Protein AF-A0A9P6FRE7-F1 (afdb_monomer)

InterPro domains:
  IPR036397 Ribonuclease H superfamily [G3DSA:3.30.420.10] (87-190)

pLDDT: mean 78.26, std 13.67, range [37.25, 93.56]

Secondary structure (DSSP, 8-state):
-HHHHHHHHHHHHHHHHHHHHHHHHHHHHHHHHHHHHHHHHHHHHHHHHHHHHHHHHHHHHHHHHHHHHHHHHHHHT------TT----HHHHHHHHHHHHHGGG-SSEEEEEEEEEE-TTSS--EEEEEEEEEETTEEEEEEEEEE-SS--HHHHHHHHHHHHHHHSPTTS-EEEE-S-HHHHHHHTT-

Organism: NCBI:txid979761

Sequence (190 aa):
MKRAQRARQEYLLRIRQRRKFRKKCARESARRQRRQLQTRQTQLNNIGDNRLNAARKEAECAIAKIATPLLVAVVEVQAQHSFEGLQLDETTIADIQQWREQLSDTDDLILFSDGSLKDMATEQIKMTFGVVVQRDYDYERVISGAVDGYASSAKAELPGLLAAILCSPRGKDVTVKLDNSGVVKGFRRL

Solvent-accessible surface area (backbone atoms only — not comparable to full-atom values): 10702 Å² total; per-residue (Å²): 114,72,66,62,55,51,54,51,50,53,52,53,49,51,52,52,49,51,52,52,49,51,52,49,53,54,52,50,53,51,50,52,52,51,51,53,52,53,54,51,51,52,53,51,48,53,52,52,52,51,51,52,51,51,52,47,54,51,50,52,51,52,48,49,67,55,46,52,58,50,50,52,57,56,59,69,60,64,58,79,80,68,58,82,94,56,97,72,54,74,66,60,53,49,51,32,52,52,42,18,59,71,47,58,82,54,82,78,42,42,34,40,32,48,32,41,74,38,56,80,93,46,99,68,35,27,20,29,25,34,25,32,35,56,54,98,94,42,78,46,79,73,49,69,54,75,47,81,63,95,63,44,60,80,58,12,35,49,62,10,50,50,50,48,59,62,28,44,41,85,99,59,73,70,46,77,47,65,87,56,66,66,58,58,56,56,60,76,73,110

Foldseek 3Di:
DVVVVVVVVVVVVVVVVVVVVVVVVVVVVVVVVVVVVVVVVVVVVVVVVVVVVVVVVVVVVVCCVVVVVVVVVVVVVVPPPDPVPDDDDPVLVVLLVVLLVVQVPPQAWEKEKAWDWPPVVDPFIKIKMWIWTDDPNDIHTSDIDIDTDDDDRLVSRVVRVVSSVSSHHPPHDHHYDYPDPVNVVVVVVD

Structure (mmCIF, N/CA/C/O backbone):
data_AF-A0A9P6FRE7-F1
#
_entry.id   AF-A0A9P6FRE7-F1
#
loop_
_atom_site.group_PDB
_atom_site.id
_atom_site.type_symbol
_atom_site.label_atom_id
_atom_site.label_alt_id
_atom_site.label_comp_id
_atom_site.label_asym_id
_atom_site.label_entity_id
_atom_site.label_seq_id
_atom_site.pdbx_PDB_ins_code
_atom_site.Cartn_x
_atom_site.Cartn_y
_atom_site.Cartn_z
_atom_site.occupancy
_atom_site.B_iso_or_equiv
_atom_site.auth_seq_id
_atom_site.auth_comp_id
_atom_site.auth_asym_id
_atom_site.auth_atom_id
_atom_site.pdbx_PDB_model_num
ATOM 1 N N . MET A 1 1 ? -66.570 0.550 91.420 1.00 62.12 1 MET A N 1
ATOM 2 C CA . MET A 1 1 ? -66.357 0.843 89.978 1.00 62.12 1 MET A CA 1
ATOM 3 C C . MET A 1 1 ? -65.001 1.473 89.617 1.00 62.12 1 MET A C 1
ATOM 5 O O . MET A 1 1 ? -64.365 0.971 88.699 1.00 62.12 1 MET A O 1
ATOM 9 N N . LYS A 1 2 ? -64.493 2.504 90.317 1.00 70.56 2 LYS A N 1
ATOM 10 C CA . LYS A 1 2 ? -63.247 3.220 89.929 1.00 70.56 2 LYS A CA 1
ATOM 11 C C . LYS A 1 2 ? -61.966 2.355 89.851 1.00 70.56 2 LYS A C 1
ATOM 13 O O . LYS A 1 2 ? -61.103 2.620 89.019 1.00 70.56 2 LYS A O 1
ATOM 18 N N . ARG A 1 3 ? -61.837 1.297 90.668 1.00 75.38 3 ARG A N 1
ATOM 19 C CA . ARG A 1 3 ? -60.664 0.388 90.653 1.00 75.38 3 ARG A CA 1
ATOM 20 C C . ARG A 1 3 ? -60.567 -0.458 89.375 1.00 75.38 3 ARG A C 1
ATOM 22 O O . ARG A 1 3 ? -59.483 -0.590 88.819 1.00 75.38 3 ARG A O 1
ATOM 29 N N . ALA A 1 4 ? -61.696 -0.956 88.867 1.00 78.62 4 ALA A N 1
ATOM 30 C CA . ALA A 1 4 ? -61.738 -1.759 87.642 1.00 78.62 4 ALA A CA 1
ATOM 31 C C . ALA A 1 4 ? -61.386 -0.931 86.391 1.00 78.62 4 ALA A C 1
ATOM 33 O O . ALA A 1 4 ? -60.679 -1.404 85.503 1.00 78.62 4 ALA A O 1
ATOM 34 N N . GLN A 1 5 ? -61.814 0.335 86.343 1.00 83.50 5 GLN A N 1
ATOM 35 C CA . GLN A 1 5 ? -61.448 1.257 85.261 1.00 83.50 5 GLN A CA 1
ATOM 36 C C . GLN A 1 5 ? -59.949 1.591 85.258 1.00 83.50 5 GLN A C 1
ATOM 38 O O . GLN A 1 5 ? -59.337 1.591 84.189 1.00 83.50 5 GLN A O 1
ATOM 43 N N . ARG A 1 6 ? -59.337 1.801 86.434 1.00 84.38 6 ARG A N 1
ATOM 44 C CA . ARG A 1 6 ? -57.882 2.013 86.552 1.00 84.38 6 ARG A CA 1
ATOM 45 C C . ARG A 1 6 ? -57.084 0.790 86.094 1.00 84.38 6 ARG A C 1
ATOM 47 O O . ARG A 1 6 ? -56.201 0.931 85.254 1.00 84.38 6 ARG A O 1
ATOM 54 N N . ALA A 1 7 ? -57.462 -0.409 86.541 1.00 85.25 7 ALA A N 1
ATOM 55 C CA . ALA A 1 7 ? -56.815 -1.653 86.113 1.00 85.25 7 ALA A CA 1
ATOM 56 C C . ALA A 1 7 ? -56.895 -1.861 84.585 1.00 85.25 7 ALA A C 1
ATOM 58 O O . ALA A 1 7 ? -55.921 -2.262 83.946 1.00 85.25 7 ALA A O 1
ATOM 59 N N . ARG A 1 8 ? -58.036 -1.520 83.966 1.00 86.94 8 ARG A N 1
ATOM 60 C CA . ARG A 1 8 ? -58.214 -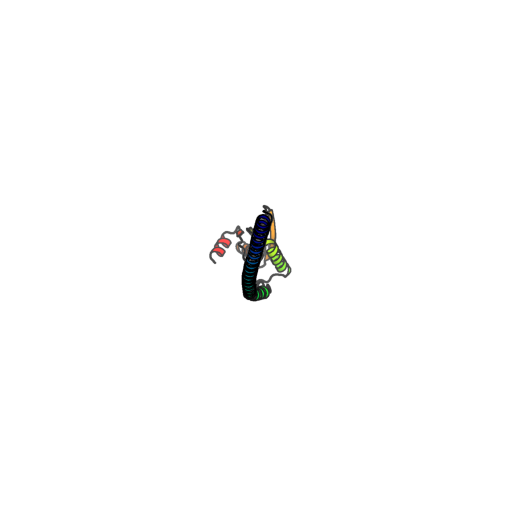1.584 82.506 1.00 86.94 8 ARG A CA 1
ATOM 61 C C . ARG A 1 8 ? -57.331 -0.573 81.764 1.00 86.94 8 ARG A C 1
ATOM 63 O O . ARG A 1 8 ? -56.762 -0.916 80.728 1.00 86.94 8 ARG A O 1
ATOM 70 N N . GLN A 1 9 ? -57.184 0.647 82.283 1.00 88.75 9 GLN A N 1
ATOM 71 C CA . GLN A 1 9 ? -56.289 1.659 81.706 1.00 88.75 9 GLN A CA 1
ATOM 72 C C . GLN A 1 9 ? -54.814 1.244 81.793 1.00 88.75 9 GLN A C 1
ATOM 74 O O . GLN A 1 9 ? -54.092 1.342 80.799 1.00 88.75 9 GLN A O 1
ATOM 79 N N . GLU A 1 10 ? -54.374 0.712 82.934 1.00 90.50 10 GLU A N 1
ATOM 80 C CA . GLU A 1 10 ? -53.007 0.206 83.110 1.00 90.50 10 GLU A CA 1
ATOM 81 C C . GLU A 1 10 ? -52.699 -0.974 82.182 1.00 90.50 10 GLU A C 1
ATOM 83 O O . GLU A 1 10 ? -51.630 -1.033 81.567 1.00 90.50 10 GLU A O 1
ATOM 88 N N . TYR A 1 11 ? -53.655 -1.891 82.012 1.00 91.94 11 TYR A N 1
ATOM 89 C CA . TYR A 1 11 ? -53.527 -3.015 81.088 1.00 91.94 11 TYR A CA 1
ATOM 90 C C . TYR A 1 11 ? -53.339 -2.549 79.635 1.00 91.94 1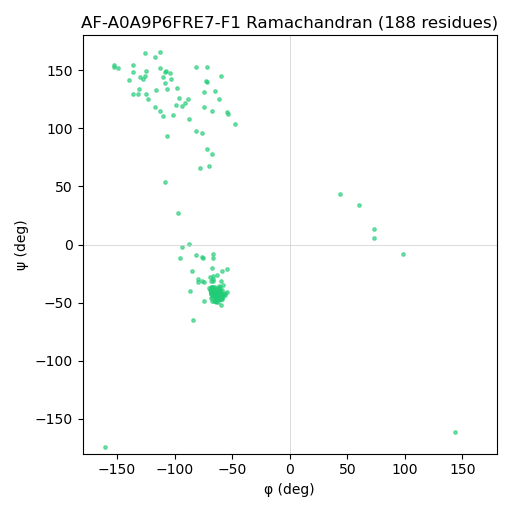1 TYR A C 1
ATOM 92 O O . TYR A 1 11 ? -52.418 -2.997 78.941 1.00 91.94 11 TYR A O 1
ATOM 100 N N . LEU A 1 12 ? -54.153 -1.590 79.181 1.00 92.31 12 LEU A N 1
ATOM 101 C CA . LEU A 1 12 ? -54.037 -1.013 77.839 1.00 92.31 12 LEU A CA 1
ATOM 102 C C . LEU A 1 12 ? -52.711 -0.262 77.643 1.00 92.31 12 LEU A C 1
ATOM 104 O O . LEU A 1 12 ? -52.088 -0.376 76.581 1.00 92.31 12 LEU A O 1
ATOM 108 N N . LEU A 1 13 ? -52.236 0.455 78.667 1.00 93.19 13 LEU A N 1
ATOM 109 C CA . LEU A 1 13 ? -50.929 1.115 78.650 1.00 93.19 13 LEU A CA 1
ATOM 110 C C . LEU A 1 13 ? -49.785 0.104 78.503 1.00 93.19 13 LEU A C 1
ATOM 112 O O . LEU A 1 13 ? -48.925 0.287 77.635 1.00 93.19 13 LEU A O 1
ATOM 116 N N . ARG A 1 14 ? -49.809 -1.003 79.257 1.00 92.44 14 ARG A N 1
ATOM 117 C CA . ARG A 1 14 ? -48.820 -2.090 79.137 1.00 92.44 14 ARG A CA 1
ATOM 118 C C . ARG A 1 14 ? -48.826 -2.725 77.746 1.00 92.44 14 ARG A C 1
ATOM 120 O O . ARG A 1 14 ? -47.758 -2.946 77.171 1.00 92.44 14 ARG A O 1
ATOM 127 N N . ILE A 1 15 ? -49.999 -2.968 77.155 1.00 91.44 15 ILE A N 1
ATOM 128 C CA . ILE A 1 15 ? -50.103 -3.463 75.770 1.00 91.44 15 ILE A CA 1
ATOM 129 C C . ILE A 1 15 ? -49.477 -2.469 74.787 1.00 91.44 15 ILE A C 1
ATOM 131 O O . ILE A 1 15 ? -48.704 -2.863 73.907 1.00 91.44 15 ILE A O 1
ATOM 135 N N . ARG A 1 16 ? -49.775 -1.173 74.934 1.00 92.56 16 ARG A N 1
ATOM 136 C CA . ARG A 1 16 ? -49.245 -0.122 74.056 1.00 92.56 16 ARG A CA 1
ATOM 137 C C . ARG A 1 16 ? -47.722 -0.029 74.154 1.00 92.56 16 ARG A C 1
ATOM 139 O O . ARG A 1 16 ? -47.056 0.066 73.122 1.00 92.56 16 ARG A O 1
ATOM 146 N N . GLN A 1 17 ? -47.168 -0.119 75.362 1.00 92.50 17 GLN A N 1
ATOM 147 C CA . GLN A 1 17 ? -45.723 -0.142 75.603 1.00 92.50 17 GLN A CA 1
ATOM 148 C C . GLN A 1 17 ? -45.059 -1.388 75.001 1.00 92.50 17 GLN A C 1
ATOM 150 O O . GLN A 1 17 ? -44.080 -1.253 74.268 1.00 92.50 17 GLN A O 1
ATOM 155 N N . ARG A 1 18 ? -45.634 -2.585 75.186 1.00 91.00 18 ARG A N 1
ATOM 156 C CA . ARG A 1 18 ? -45.127 -3.827 74.566 1.00 91.00 18 ARG A CA 1
ATOM 157 C C . ARG A 1 18 ? -45.132 -3.761 73.038 1.00 91.00 18 ARG A C 1
ATOM 159 O O . ARG A 1 18 ? -44.164 -4.178 72.405 1.00 91.00 18 ARG A O 1
ATOM 166 N N . ARG A 1 19 ? -46.180 -3.196 72.426 1.00 89.75 19 ARG A N 1
ATOM 167 C CA . ARG A 1 19 ? -46.239 -2.981 70.967 1.00 89.75 19 ARG A CA 1
ATOM 168 C C . ARG A 1 19 ? -45.166 -2.000 70.491 1.00 89.75 19 ARG A C 1
ATOM 170 O O . ARG A 1 19 ? -44.526 -2.263 69.476 1.00 89.75 19 ARG A O 1
ATOM 177 N N . LYS A 1 20 ? -44.940 -0.897 71.218 1.00 91.81 20 LYS A N 1
ATOM 178 C CA . LYS A 1 20 ? -43.854 0.053 70.917 1.00 91.81 20 LYS A CA 1
ATOM 179 C C . LYS A 1 20 ? -42.483 -0.621 71.007 1.00 91.81 20 LYS A C 1
ATOM 181 O O . LYS A 1 20 ? -41.681 -0.465 70.092 1.00 91.81 20 LYS A O 1
ATOM 186 N N . PHE A 1 21 ? -42.252 -1.413 72.053 1.00 91.69 21 PHE A N 1
ATOM 187 C CA . PHE A 1 21 ? -41.001 -2.141 72.249 1.00 91.69 21 PHE A CA 1
ATOM 188 C C . PHE A 1 21 ? -40.747 -3.159 71.130 1.00 91.69 21 PHE A C 1
ATOM 190 O O . PHE A 1 21 ? -39.706 -3.103 70.484 1.00 91.69 21 PHE A O 1
ATOM 197 N N . ARG A 1 22 ? -41.736 -4.001 70.791 1.00 90.25 22 ARG A N 1
ATOM 198 C CA . ARG A 1 22 ? -41.632 -4.953 69.668 1.00 90.25 22 ARG A CA 1
ATOM 199 C C . ARG A 1 22 ? -41.343 -4.257 68.336 1.00 90.25 22 ARG A C 1
ATOM 201 O O . ARG A 1 22 ? -40.480 -4.709 67.592 1.00 90.25 22 ARG A O 1
ATOM 208 N N . LYS A 1 23 ? -42.007 -3.127 68.054 1.00 90.50 23 LYS A N 1
ATOM 209 C CA . LYS A 1 23 ? -41.725 -2.316 66.855 1.00 90.50 23 LYS A CA 1
ATOM 210 C C . LYS A 1 23 ? -40.302 -1.752 66.858 1.00 90.50 23 LYS A C 1
ATOM 212 O O . LYS A 1 23 ? -39.682 -1.701 65.800 1.00 90.50 23 LYS A O 1
ATOM 217 N N . LYS A 1 24 ? -39.779 -1.333 68.016 1.00 92.06 24 LYS A N 1
ATOM 218 C CA . LYS A 1 24 ? -38.396 -0.852 68.147 1.00 92.06 24 LYS A CA 1
ATOM 219 C C . LYS A 1 24 ? -37.394 -1.981 67.885 1.00 92.06 24 LYS A C 1
ATOM 221 O O . LYS A 1 24 ? -36.529 -1.808 67.033 1.00 92.06 24 LYS A O 1
ATOM 226 N N . CYS A 1 25 ? -37.573 -3.145 68.513 1.00 90.62 25 CYS A N 1
ATOM 227 C CA . CYS A 1 25 ? -36.722 -4.317 68.287 1.00 90.62 25 CYS A CA 1
ATOM 228 C C . CYS A 1 25 ? -36.737 -4.774 66.821 1.00 90.62 25 CYS A C 1
ATOM 230 O O . CYS A 1 25 ? -35.676 -5.006 66.254 1.00 90.62 25 CYS A O 1
ATOM 232 N N . ALA A 1 26 ? -37.910 -4.826 66.178 1.00 88.31 26 ALA A N 1
ATOM 233 C CA . ALA A 1 26 ? -38.026 -5.197 64.764 1.00 88.31 26 ALA A CA 1
ATOM 234 C C . ALA A 1 26 ? -37.347 -4.184 63.821 1.00 88.31 26 ALA A C 1
ATOM 236 O O . ALA A 1 26 ? -36.745 -4.555 62.817 1.00 88.31 26 ALA A O 1
ATOM 237 N N . ARG A 1 27 ? -37.408 -2.885 64.144 1.00 90.88 27 ARG A N 1
ATOM 238 C CA . ARG A 1 27 ? -36.689 -1.850 63.383 1.00 90.88 27 ARG A CA 1
ATOM 239 C C . ARG A 1 27 ? -35.177 -1.969 63.550 1.00 90.88 27 ARG A C 1
ATOM 241 O O . ARG A 1 27 ? -34.449 -1.771 62.582 1.00 90.88 27 ARG A O 1
ATOM 248 N N . GLU A 1 28 ? -34.699 -2.274 64.753 1.00 90.69 28 GLU A N 1
ATOM 249 C CA . GLU A 1 28 ? -33.270 -2.476 64.998 1.00 90.69 28 GLU A CA 1
ATOM 250 C C . GLU A 1 28 ? -32.737 -3.743 64.326 1.00 90.69 28 GLU A C 1
ATOM 252 O O . GLU A 1 28 ? -31.676 -3.679 63.704 1.00 90.69 28 GLU A O 1
ATOM 257 N N . SER A 1 29 ? -33.473 -4.859 64.360 1.00 88.75 29 SER A N 1
ATOM 258 C CA . SER A 1 29 ? -33.071 -6.082 63.653 1.00 88.75 29 SER A CA 1
ATOM 259 C C . SER A 1 29 ? -33.022 -5.868 62.136 1.00 88.75 29 SER A C 1
ATOM 261 O O . SER A 1 29 ? -32.021 -6.213 61.509 1.00 88.75 29 SER A O 1
ATOM 263 N N . ALA A 1 30 ? -34.023 -5.195 61.557 1.00 86.31 30 ALA A N 1
ATOM 264 C CA . ALA A 1 30 ? -34.033 -4.846 60.137 1.00 86.31 30 ALA A CA 1
ATOM 265 C C . ALA A 1 30 ? -32.873 -3.908 59.753 1.00 86.31 30 ALA A C 1
ATOM 267 O O . ALA A 1 30 ? -32.257 -4.071 58.700 1.00 86.31 30 ALA A O 1
ATOM 268 N N . ARG A 1 31 ? -32.524 -2.939 60.615 1.00 87.44 31 ARG A N 1
ATOM 269 C CA . ARG A 1 31 ? -31.350 -2.072 60.409 1.00 87.44 31 ARG A CA 1
ATOM 270 C C . ARG A 1 31 ? -30.042 -2.862 60.443 1.00 87.44 31 ARG A C 1
ATOM 272 O O . ARG A 1 31 ? -29.174 -2.600 59.615 1.00 87.44 31 ARG A O 1
ATOM 279 N N . ARG A 1 32 ? -29.896 -3.824 61.361 1.00 87.50 32 ARG A N 1
ATOM 280 C CA . ARG A 1 32 ? -28.711 -4.699 61.430 1.00 87.50 32 ARG A CA 1
ATOM 281 C C . ARG A 1 32 ? -28.581 -5.563 60.175 1.00 87.50 32 ARG A C 1
ATOM 283 O O . ARG A 1 32 ? -27.505 -5.591 59.589 1.00 87.50 32 ARG A O 1
ATOM 290 N N . GLN A 1 33 ? -29.673 -6.176 59.717 1.00 85.69 33 GLN A N 1
ATOM 291 C CA . GLN A 1 33 ? -29.684 -6.966 58.479 1.00 85.69 33 GLN A CA 1
ATOM 292 C C . GLN A 1 33 ? -29.336 -6.118 57.249 1.00 85.69 33 GLN A C 1
ATOM 294 O O . GLN A 1 33 ? -28.495 -6.520 56.449 1.00 85.69 33 GLN A O 1
ATOM 299 N N . ARG A 1 34 ? -29.904 -4.909 57.121 1.00 86.31 34 ARG A N 1
ATOM 300 C CA . ARG A 1 34 ? -29.556 -3.992 56.020 1.00 86.31 34 ARG A CA 1
ATOM 301 C C . ARG A 1 34 ? -28.078 -3.610 56.020 1.00 86.31 34 ARG A C 1
ATOM 303 O O . ARG A 1 34 ? -27.469 -3.615 54.958 1.00 86.31 34 ARG A O 1
ATOM 310 N N . ARG A 1 35 ? -27.496 -3.326 57.191 1.00 84.69 35 ARG A N 1
ATOM 311 C CA . ARG A 1 35 ? -26.057 -3.033 57.310 1.00 84.69 35 ARG A CA 1
ATOM 312 C C . ARG A 1 35 ? -25.203 -4.221 56.869 1.00 84.69 35 ARG A C 1
ATOM 314 O O . ARG A 1 35 ? -24.273 -4.020 56.102 1.00 84.69 35 ARG A O 1
ATOM 321 N N . GLN A 1 36 ? -25.553 -5.440 57.287 1.00 85.00 36 GLN A N 1
ATOM 322 C CA . GLN A 1 36 ? -24.834 -6.657 56.888 1.00 85.00 36 GLN A CA 1
ATOM 323 C C . GLN A 1 36 ? -24.889 -6.909 55.373 1.00 85.00 36 GLN A C 1
ATOM 325 O O . GLN A 1 36 ? -23.876 -7.259 54.765 1.00 85.00 36 GLN A O 1
ATOM 330 N N . LEU A 1 37 ? -26.054 -6.707 54.753 1.00 82.50 37 LEU A N 1
ATOM 331 C CA . LEU A 1 37 ? -26.205 -6.837 53.302 1.00 82.50 37 LEU A CA 1
ATOM 332 C C . LEU A 1 37 ? -25.402 -5.766 52.556 1.00 82.50 37 LEU A C 1
ATOM 334 O O . LEU A 1 37 ? -24.676 -6.103 51.627 1.00 82.50 37 LEU A O 1
ATOM 338 N N . GLN A 1 38 ? -25.447 -4.509 53.010 1.00 81.69 38 GLN A N 1
ATOM 339 C CA . GLN A 1 38 ? -24.650 -3.428 52.422 1.00 81.69 38 GLN A CA 1
ATOM 340 C C . GLN A 1 38 ? -23.147 -3.709 52.500 1.00 81.69 38 GLN A C 1
ATOM 342 O O . GLN A 1 38 ? -22.463 -3.528 51.496 1.00 81.69 38 GLN A O 1
ATOM 347 N N . THR A 1 39 ? -22.643 -4.205 53.638 1.00 80.12 39 THR A N 1
ATOM 348 C CA . THR A 1 39 ? -21.223 -4.570 53.785 1.00 80.12 39 THR A CA 1
ATOM 349 C C . THR A 1 39 ? -20.815 -5.726 52.875 1.00 80.12 39 THR A C 1
ATOM 351 O O . THR A 1 39 ? -19.738 -5.689 52.289 1.00 80.12 39 THR A O 1
ATOM 354 N N . ARG A 1 40 ? -21.677 -6.739 52.703 1.00 78.25 40 ARG A N 1
ATOM 355 C CA . ARG A 1 40 ? -21.405 -7.844 51.770 1.00 78.25 40 ARG A CA 1
ATOM 356 C C . ARG A 1 40 ? -21.390 -7.369 50.320 1.00 78.25 40 ARG A C 1
ATOM 358 O O . ARG A 1 40 ? -20.524 -7.781 49.561 1.00 78.25 40 ARG A O 1
ATOM 365 N N . GLN A 1 41 ? -22.311 -6.481 49.952 1.00 78.19 41 GLN A N 1
ATOM 366 C CA . GLN A 1 41 ? -22.375 -5.916 48.605 1.00 78.19 41 GLN A CA 1
ATOM 367 C C . GLN A 1 41 ? -21.110 -5.109 48.277 1.00 78.19 41 GLN A C 1
ATOM 369 O O . GLN A 1 41 ? -20.532 -5.283 47.212 1.00 78.19 41 GLN A O 1
ATOM 374 N N . THR A 1 42 ? -20.638 -4.276 49.213 1.00 74.94 42 THR A N 1
ATOM 375 C CA . THR A 1 42 ? -19.392 -3.509 49.023 1.00 74.94 42 THR A CA 1
ATOM 376 C C . THR A 1 42 ? -18.174 -4.421 48.918 1.00 74.94 42 THR A C 1
ATOM 378 O O . THR A 1 42 ? -17.323 -4.192 48.068 1.00 74.94 42 THR A O 1
ATOM 381 N N . GLN A 1 43 ? -18.101 -5.487 49.721 1.00 75.94 43 GLN A N 1
ATOM 382 C CA . GLN A 1 43 ? -17.024 -6.477 49.605 1.00 75.94 43 GLN A CA 1
ATOM 383 C C . GLN A 1 43 ? -17.020 -7.175 48.239 1.00 75.94 43 GLN A C 1
ATOM 385 O O . GLN A 1 43 ? -15.956 -7.329 47.646 1.00 75.94 43 GLN A O 1
ATOM 390 N N . LEU A 1 44 ? -18.189 -7.564 47.722 1.00 71.94 44 LEU A N 1
ATOM 391 C CA . LEU A 1 44 ? -18.301 -8.198 46.406 1.00 71.94 44 LEU A CA 1
ATOM 392 C C . LEU A 1 44 ? -17.884 -7.255 45.272 1.00 71.94 44 LEU A C 1
ATOM 394 O O . LEU A 1 44 ? -17.135 -7.674 44.393 1.00 71.94 44 LEU A O 1
ATOM 398 N N . ASN A 1 45 ? -18.304 -5.988 45.327 1.00 75.06 45 ASN A N 1
ATOM 399 C CA . ASN A 1 45 ? -17.910 -4.986 44.336 1.00 75.06 45 ASN A CA 1
ATOM 400 C C . ASN A 1 45 ? -16.389 -4.770 44.343 1.00 75.06 45 ASN A C 1
ATOM 402 O O . ASN A 1 45 ? -15.757 -4.872 43.299 1.00 75.06 45 ASN A O 1
ATOM 406 N N . ASN A 1 46 ? -15.783 -4.621 45.527 1.00 76.25 46 ASN A N 1
ATOM 407 C CA . ASN A 1 46 ? -14.332 -4.453 45.654 1.00 76.25 46 ASN A CA 1
ATOM 408 C C . ASN A 1 46 ? -13.546 -5.663 45.111 1.00 76.25 46 ASN A C 1
ATOM 410 O O . ASN A 1 46 ? -12.466 -5.498 44.549 1.00 76.25 46 ASN A O 1
ATOM 414 N N . ILE A 1 47 ? -14.062 -6.889 45.267 1.00 75.06 47 ILE A N 1
ATOM 415 C CA . ILE A 1 47 ? -13.435 -8.096 44.700 1.00 75.06 47 ILE A CA 1
ATOM 416 C C . ILE A 1 47 ? -13.526 -8.089 43.168 1.00 75.06 47 ILE A C 1
ATOM 418 O O . ILE A 1 47 ? -12.551 -8.448 42.505 1.00 75.06 47 ILE A O 1
ATOM 422 N N . GLY A 1 48 ? -14.674 -7.685 42.615 1.00 72.31 48 GLY A N 1
ATOM 423 C CA . GLY A 1 48 ? -14.868 -7.531 41.174 1.00 72.31 48 GLY A CA 1
ATOM 424 C C . GLY A 1 48 ? -13.898 -6.512 40.582 1.00 72.31 48 GLY A C 1
ATOM 425 O O . GLY A 1 48 ? -13.140 -6.855 39.676 1.00 72.31 48 GLY A O 1
ATOM 426 N N . ASP A 1 49 ? -13.846 -5.315 41.165 1.00 74.19 49 ASP A N 1
ATOM 427 C CA . ASP A 1 49 ? -12.990 -4.218 40.706 1.00 74.19 49 ASP A CA 1
ATOM 428 C C . ASP A 1 49 ? -11.501 -4.584 40.786 1.00 74.19 49 ASP A C 1
ATOM 430 O O . ASP A 1 49 ? -10.742 -4.339 39.849 1.00 74.19 49 ASP A O 1
ATOM 434 N N . ASN A 1 50 ? -11.074 -5.260 41.858 1.00 75.75 50 ASN A N 1
ATOM 435 C CA . ASN A 1 50 ? -9.686 -5.706 42.002 1.00 75.75 50 ASN A CA 1
ATOM 436 C C . ASN A 1 50 ? -9.292 -6.763 40.962 1.00 75.75 50 ASN A C 1
ATOM 438 O O . ASN A 1 50 ? -8.185 -6.709 40.427 1.00 75.75 50 ASN A O 1
ATOM 442 N N . ARG A 1 51 ? -10.185 -7.712 40.646 1.00 74.25 51 ARG A N 1
ATOM 443 C CA . ARG A 1 51 ? -9.933 -8.719 39.600 1.00 74.25 51 ARG A CA 1
ATOM 444 C C . ARG A 1 51 ? -9.888 -8.094 38.211 1.00 74.25 51 ARG A C 1
ATOM 446 O O . ARG A 1 51 ? -9.046 -8.475 37.405 1.00 74.25 51 ARG A O 1
ATOM 453 N N . LEU A 1 52 ? -10.757 -7.123 37.951 1.00 70.25 52 LEU A N 1
ATOM 454 C CA . LEU A 1 52 ? -10.832 -6.430 36.667 1.00 70.25 52 LEU A CA 1
ATOM 455 C C . LEU A 1 52 ? -9.600 -5.540 36.443 1.00 70.25 52 LEU A C 1
ATOM 457 O O . LEU A 1 52 ? -9.033 -5.530 35.352 1.00 70.25 52 LEU A O 1
ATOM 461 N N . ASN A 1 53 ? -9.120 -4.879 37.500 1.00 76.06 53 ASN A N 1
ATOM 462 C CA . ASN A 1 53 ? -7.877 -4.107 37.476 1.00 76.06 53 ASN A CA 1
ATOM 463 C C . ASN A 1 53 ? -6.633 -4.998 37.332 1.00 76.06 53 ASN A C 1
ATOM 465 O O . ASN A 1 53 ? -5.717 -4.642 36.593 1.00 76.06 53 ASN A O 1
ATOM 469 N N . ALA A 1 54 ? -6.599 -6.166 37.984 1.00 76.62 54 ALA A N 1
ATOM 470 C CA . ALA A 1 54 ? -5.516 -7.135 37.807 1.00 76.62 54 ALA A CA 1
ATOM 471 C C . ALA A 1 54 ? -5.467 -7.674 36.367 1.00 76.62 54 ALA A C 1
ATOM 473 O O . ALA A 1 54 ? -4.408 -7.642 35.746 1.00 76.62 54 ALA A O 1
ATOM 474 N N . ALA A 1 55 ? -6.618 -8.059 35.804 1.00 71.88 55 ALA A N 1
ATOM 475 C CA . ALA A 1 55 ? -6.719 -8.528 34.422 1.00 71.88 55 ALA A CA 1
ATOM 476 C C . ALA A 1 55 ? -6.340 -7.439 33.402 1.00 71.88 55 ALA A C 1
ATOM 478 O O . ALA A 1 55 ? -5.648 -7.725 32.429 1.00 71.88 55 ALA A O 1
ATOM 479 N N . ARG A 1 56 ? -6.730 -6.174 33.638 1.00 75.31 56 ARG A N 1
ATOM 480 C CA . ARG A 1 56 ? -6.275 -5.036 32.818 1.00 75.31 56 ARG A CA 1
ATOM 481 C C . ARG A 1 56 ? -4.761 -4.887 32.846 1.00 75.31 56 ARG A C 1
ATOM 483 O O . ARG A 1 56 ? -4.153 -4.758 31.792 1.00 75.31 56 ARG A O 1
ATOM 490 N N . LYS A 1 57 ? -4.152 -4.954 34.029 1.00 77.44 57 LYS A N 1
ATOM 491 C CA . LYS A 1 57 ? -2.701 -4.811 34.186 1.00 77.44 57 LYS A CA 1
ATOM 492 C C . LYS A 1 57 ? -1.930 -5.968 33.538 1.00 77.44 57 LYS A C 1
ATOM 494 O O . LYS A 1 57 ? -0.870 -5.752 32.955 1.00 77.44 57 LYS A O 1
ATOM 499 N N . GLU A 1 58 ? -2.465 -7.187 33.603 1.00 76.75 58 GLU A N 1
ATOM 500 C CA . GLU A 1 58 ? -1.921 -8.346 32.886 1.00 76.75 58 GLU A CA 1
ATOM 501 C C . GLU A 1 58 ? -2.039 -8.183 31.365 1.00 76.75 58 GLU A C 1
ATOM 503 O O . GLU A 1 58 ? -1.064 -8.426 30.654 1.00 76.75 58 GLU A O 1
ATOM 508 N N . ALA A 1 59 ? -3.184 -7.705 30.867 1.00 70.44 59 ALA A N 1
ATOM 509 C CA . ALA A 1 59 ? -3.385 -7.423 29.448 1.00 70.44 59 ALA A CA 1
ATOM 510 C C . ALA A 1 59 ? -2.461 -6.302 28.944 1.00 70.44 59 ALA A C 1
ATOM 512 O O . ALA A 1 59 ? -1.825 -6.463 27.907 1.00 70.44 59 ALA A O 1
ATOM 513 N N . GLU A 1 60 ? -2.312 -5.206 29.690 1.00 75.56 60 GLU A N 1
ATOM 514 C CA . GLU A 1 60 ? -1.372 -4.122 29.372 1.00 75.56 60 GLU A CA 1
ATOM 515 C C . GLU A 1 60 ? 0.079 -4.623 29.334 1.00 75.56 60 GLU A C 1
ATOM 517 O O . GLU A 1 60 ? 0.829 -4.278 28.424 1.00 75.56 60 GLU A O 1
ATOM 522 N N . CYS A 1 61 ? 0.476 -5.493 30.270 1.00 73.50 61 CYS A N 1
ATOM 523 C CA . CYS A 1 61 ? 1.807 -6.101 30.271 1.00 73.50 61 CYS A CA 1
ATOM 524 C C . CYS A 1 61 ? 2.016 -7.052 29.078 1.00 73.50 61 CYS A C 1
ATOM 526 O O . CYS A 1 61 ? 3.097 -7.068 28.486 1.00 73.50 61 CYS A O 1
ATOM 528 N N . ALA A 1 62 ? 0.994 -7.822 28.693 1.00 69.19 62 ALA A N 1
ATOM 529 C CA . ALA A 1 62 ? 1.039 -8.690 27.518 1.00 69.19 62 ALA A CA 1
ATOM 530 C C . ALA A 1 62 ? 1.121 -7.883 26.212 1.00 69.19 62 ALA A C 1
ATOM 532 O O . ALA A 1 62 ? 1.951 -8.190 25.358 1.00 69.19 62 ALA A O 1
ATOM 533 N N . ILE A 1 63 ? 0.335 -6.808 26.092 1.00 66.81 63 ILE A N 1
ATOM 534 C CA . ILE A 1 63 ? 0.398 -5.875 24.961 1.00 66.81 63 ILE A CA 1
ATOM 535 C C . ILE A 1 63 ? 1.781 -5.228 24.900 1.00 66.81 63 ILE A C 1
ATOM 537 O O . ILE A 1 63 ? 2.383 -5.218 23.835 1.00 66.81 63 ILE A O 1
ATOM 541 N N . ALA A 1 64 ? 2.337 -4.765 26.022 1.00 64.56 64 ALA A N 1
ATOM 542 C CA . ALA A 1 64 ? 3.672 -4.170 26.051 1.00 64.56 64 ALA A CA 1
ATOM 543 C C . ALA A 1 64 ? 4.768 -5.150 25.595 1.00 64.56 64 ALA A C 1
ATOM 545 O O . ALA A 1 64 ? 5.660 -4.744 24.852 1.00 64.56 64 ALA A O 1
ATOM 546 N N . LYS A 1 65 ? 4.685 -6.435 25.976 1.00 67.25 65 LYS A N 1
ATOM 547 C CA . LYS A 1 65 ? 5.617 -7.495 25.539 1.00 67.25 65 LYS A CA 1
ATOM 548 C C . LYS A 1 65 ? 5.527 -7.816 24.046 1.00 67.25 65 LYS A C 1
ATOM 550 O O . LYS A 1 65 ? 6.511 -8.272 23.479 1.00 67.25 65 LYS A O 1
ATOM 555 N N . ILE A 1 66 ? 4.368 -7.600 23.428 1.00 60.25 66 ILE A N 1
ATOM 556 C CA . ILE A 1 66 ? 4.162 -7.789 21.985 1.00 60.25 66 ILE A CA 1
ATOM 557 C C . ILE A 1 66 ? 4.550 -6.512 21.219 1.00 60.25 66 ILE A C 1
ATOM 559 O O . ILE A 1 66 ? 5.200 -6.581 20.181 1.00 60.25 66 ILE A O 1
ATOM 563 N N . ALA A 1 67 ? 4.213 -5.338 21.753 1.00 53.69 67 ALA A N 1
ATOM 564 C CA . ALA A 1 67 ? 4.426 -4.049 21.105 1.00 53.69 67 ALA A CA 1
ATOM 565 C C . ALA A 1 67 ? 5.893 -3.595 21.110 1.00 53.69 67 ALA A C 1
ATOM 567 O O . ALA A 1 67 ? 6.320 -2.954 20.158 1.00 53.69 67 ALA A O 1
ATOM 568 N N . THR A 1 68 ? 6.685 -3.931 22.137 1.00 55.84 68 THR A N 1
ATOM 569 C CA . THR A 1 68 ? 8.120 -3.573 22.172 1.00 55.84 68 THR A CA 1
ATOM 570 C C . THR A 1 68 ? 8.947 -4.228 21.059 1.00 55.84 68 THR A C 1
ATOM 572 O O . THR A 1 68 ? 9.655 -3.492 20.374 1.00 55.84 68 THR A O 1
ATOM 575 N N . PRO A 1 69 ? 8.860 -5.545 20.789 1.00 52.31 69 PRO A N 1
ATOM 576 C CA . PRO A 1 69 ? 9.565 -6.137 19.653 1.00 52.31 69 PRO A CA 1
ATOM 577 C C . PRO A 1 69 ? 8.976 -5.705 18.303 1.00 52.31 69 PRO A C 1
ATOM 579 O O . PRO A 1 69 ? 9.728 -5.605 17.342 1.00 52.31 69 PRO A O 1
ATOM 582 N N . LEU A 1 70 ? 7.678 -5.379 18.220 1.00 46.00 70 LEU A N 1
ATOM 583 C CA . LEU A 1 70 ? 7.079 -4.803 17.007 1.00 46.00 70 LEU A CA 1
ATOM 584 C C . LEU A 1 70 ? 7.587 -3.384 16.721 1.00 46.00 70 LEU A C 1
ATOM 586 O O . LEU A 1 70 ? 7.859 -3.075 15.572 1.00 46.00 70 LEU A O 1
ATOM 590 N N . LEU A 1 71 ? 7.781 -2.534 17.732 1.00 44.88 71 LEU A N 1
ATOM 591 C CA . LEU A 1 71 ? 8.381 -1.206 17.555 1.00 44.88 71 LEU A CA 1
ATOM 592 C C . LEU A 1 71 ? 9.865 -1.286 17.184 1.00 44.88 71 LEU A C 1
ATOM 594 O O . LEU A 1 71 ? 10.303 -0.519 16.338 1.00 44.88 71 LEU A O 1
ATOM 598 N N . VAL A 1 72 ? 10.627 -2.231 17.744 1.00 46.97 72 VAL A N 1
ATOM 599 C CA . VAL A 1 72 ? 12.030 -2.446 17.342 1.00 46.97 72 VAL A CA 1
ATOM 600 C C . VAL A 1 72 ? 12.114 -3.013 15.920 1.00 46.97 72 VAL A C 1
ATOM 602 O O . VAL A 1 72 ? 12.908 -2.522 15.126 1.00 46.97 72 VAL A O 1
ATOM 605 N N . ALA A 1 73 ? 11.232 -3.946 15.544 1.00 43.56 73 ALA A N 1
ATOM 606 C CA . ALA A 1 73 ? 11.152 -4.457 14.175 1.00 43.56 73 ALA A CA 1
ATOM 607 C C . ALA A 1 73 ? 10.646 -3.407 13.165 1.00 43.56 73 ALA A C 1
ATOM 609 O O . ALA A 1 73 ? 11.066 -3.417 12.015 1.00 43.56 73 ALA A O 1
ATOM 610 N N . VAL A 1 74 ? 9.773 -2.478 13.570 1.00 42.91 74 VAL A N 1
ATOM 611 C CA . VAL A 1 74 ? 9.311 -1.373 12.708 1.00 42.91 74 VAL A CA 1
ATOM 612 C C . VAL A 1 74 ? 10.378 -0.277 12.582 1.00 42.91 74 VAL A C 1
ATOM 614 O O . VAL A 1 74 ? 10.491 0.329 11.520 1.00 42.91 74 VAL A O 1
ATOM 617 N N . VAL A 1 75 ? 11.202 -0.050 13.611 1.00 39.25 75 VAL A N 1
ATOM 618 C CA . VAL A 1 75 ? 12.295 0.939 13.568 1.00 39.25 75 VAL A CA 1
ATOM 619 C C . VAL A 1 75 ? 13.533 0.404 12.830 1.00 39.25 75 VAL A C 1
ATOM 621 O O . VAL A 1 75 ? 14.171 1.171 12.116 1.00 39.25 75 VAL A O 1
ATOM 624 N N . GLU A 1 76 ? 13.838 -0.899 12.880 1.00 37.25 76 GLU A N 1
ATOM 625 C CA . GLU A 1 76 ? 14.914 -1.496 12.059 1.00 37.25 76 GLU A CA 1
ATOM 626 C C . GLU A 1 76 ? 14.532 -1.696 10.580 1.00 37.25 76 GLU A C 1
ATOM 628 O O . GLU A 1 76 ? 15.406 -1.911 9.742 1.00 37.25 76 GLU A O 1
ATOM 633 N N . VAL A 1 77 ? 13.253 -1.535 10.216 1.00 41.06 77 VAL A N 1
ATOM 634 C CA . VAL A 1 77 ? 12.811 -1.420 8.812 1.00 41.06 77 VAL A CA 1
ATOM 635 C C . VAL A 1 77 ? 12.636 0.051 8.406 1.00 41.06 77 VAL A C 1
ATOM 637 O O . VAL A 1 77 ? 11.960 0.365 7.429 1.00 41.06 77 VAL A O 1
ATOM 640 N N . GLN A 1 78 ? 13.370 0.976 9.035 1.00 38.31 78 GLN A N 1
ATOM 641 C CA . GLN A 1 78 ? 13.949 2.079 8.260 1.00 38.31 78 GLN A CA 1
ATOM 642 C C . GLN A 1 78 ? 15.056 1.501 7.377 1.00 38.31 78 GLN A C 1
ATOM 644 O O . GLN A 1 78 ? 16.246 1.735 7.575 1.00 38.31 78 GLN A O 1
ATOM 649 N N . ALA A 1 79 ? 14.637 0.683 6.410 1.00 42.78 79 ALA A N 1
ATOM 650 C CA . ALA A 1 79 ? 15.487 0.256 5.328 1.00 42.78 79 ALA A CA 1
ATOM 651 C C . ALA A 1 79 ? 16.039 1.534 4.704 1.00 42.78 79 ALA A C 1
ATOM 653 O O . ALA A 1 79 ? 15.299 2.315 4.108 1.00 42.78 79 ALA A O 1
ATOM 654 N N . GLN A 1 80 ? 17.342 1.745 4.861 1.00 42.41 80 GLN A N 1
ATOM 655 C CA . GLN A 1 80 ? 18.110 2.508 3.897 1.00 42.41 80 GLN A CA 1
ATOM 656 C C . GLN A 1 80 ? 17.710 1.938 2.537 1.00 42.41 80 GLN A C 1
ATOM 658 O O . GLN A 1 80 ? 18.014 0.791 2.220 1.00 42.41 80 GLN A O 1
ATOM 663 N N . HIS A 1 81 ? 16.875 2.672 1.805 1.00 48.25 81 HIS A N 1
ATOM 664 C CA . HIS A 1 81 ? 16.315 2.221 0.541 1.00 48.25 81 HIS A CA 1
ATOM 665 C C . HIS A 1 81 ? 17.380 2.367 -0.543 1.00 48.25 81 HIS A C 1
ATOM 667 O O . HIS A 1 81 ? 17.240 3.160 -1.469 1.00 48.25 81 HIS A O 1
ATOM 673 N N . SER A 1 82 ? 18.458 1.594 -0.436 1.00 46.88 82 SER A N 1
ATOM 674 C CA . SER A 1 82 ? 19.207 1.195 -1.611 1.00 46.88 82 SER A CA 1
ATOM 675 C C . SER A 1 82 ? 18.285 0.267 -2.400 1.00 46.88 82 SER A C 1
ATOM 677 O O . SER A 1 82 ? 17.899 -0.808 -1.941 1.00 46.88 82 SER A O 1
ATOM 679 N N . PHE A 1 83 ? 17.885 0.683 -3.599 1.00 53.03 83 PHE A N 1
ATOM 680 C CA . PHE A 1 83 ? 17.434 -0.266 -4.611 1.00 53.03 83 PHE A CA 1
ATOM 681 C C . PHE A 1 83 ? 18.679 -1.077 -5.000 1.00 53.03 83 PHE A C 1
ATOM 683 O O . PHE A 1 83 ? 19.360 -0.746 -5.965 1.00 53.03 83 PHE A O 1
ATOM 690 N N . GLU A 1 84 ? 19.077 -2.040 -4.159 1.00 43.97 84 GLU A N 1
ATOM 691 C CA . GLU A 1 84 ? 20.327 -2.787 -4.317 1.00 43.97 84 GLU A CA 1
ATOM 692 C C . GLU A 1 84 ? 20.381 -3.401 -5.722 1.00 43.97 84 GLU A C 1
ATOM 694 O O . GLU A 1 84 ? 19.558 -4.238 -6.088 1.00 43.97 84 GLU A O 1
ATOM 699 N N . GLY A 1 85 ? 21.327 -2.925 -6.537 1.00 48.44 85 GLY A N 1
ATOM 700 C CA . GLY A 1 85 ? 21.522 -3.363 -7.922 1.00 48.44 85 GLY A CA 1
ATOM 701 C C . GLY A 1 85 ? 20.914 -2.471 -9.013 1.00 48.44 85 GLY A C 1
ATOM 702 O O . GLY A 1 85 ? 21.236 -2.681 -10.181 1.00 48.44 85 GLY A O 1
ATOM 703 N N . LEU A 1 86 ? 20.106 -1.457 -8.679 1.00 56.47 86 LEU A N 1
ATOM 704 C CA . LEU A 1 86 ? 19.578 -0.473 -9.635 1.00 56.47 86 LEU A CA 1
ATOM 705 C C . LEU A 1 86 ? 20.177 0.911 -9.349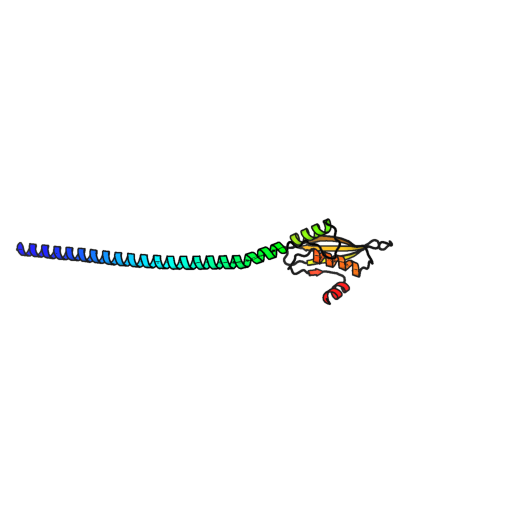 1.00 56.47 86 LEU A C 1
ATOM 707 O O . LEU A 1 86 ? 19.929 1.505 -8.303 1.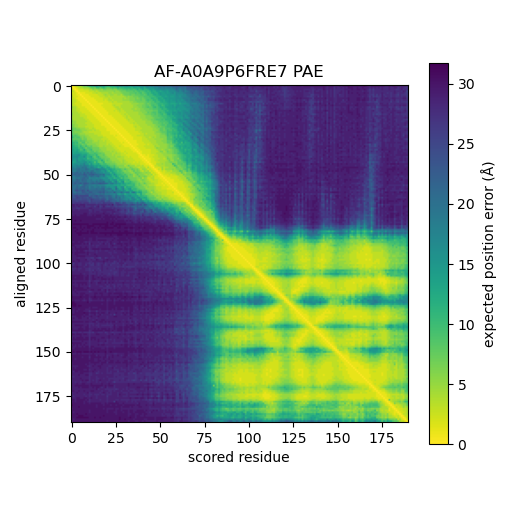00 56.47 86 LEU A O 1
ATOM 711 N N . GLN A 1 87 ? 20.969 1.434 -10.287 1.00 61.22 87 GLN A N 1
ATOM 712 C CA . GLN A 1 87 ? 21.464 2.812 -10.228 1.00 61.22 87 GLN A CA 1
ATOM 713 C C . GLN A 1 87 ? 20.329 3.763 -10.630 1.00 61.22 87 GLN A C 1
ATOM 715 O O . GLN A 1 87 ? 20.078 3.956 -11.818 1.00 61.22 87 GLN A O 1
ATOM 720 N N . LEU A 1 88 ? 19.623 4.311 -9.639 1.00 69.94 88 LEU A N 1
ATOM 721 C CA . LEU A 1 88 ? 18.588 5.333 -9.813 1.00 69.94 88 LEU A CA 1
ATOM 722 C C . LEU A 1 88 ? 19.086 6.668 -9.246 1.00 69.94 88 LEU A C 1
ATOM 724 O O . LEU A 1 88 ? 19.794 6.695 -8.240 1.00 69.94 88 LEU A O 1
ATOM 728 N N . ASP A 1 89 ? 18.721 7.766 -9.895 1.00 77.88 89 ASP A N 1
ATOM 729 C CA . ASP A 1 89 ? 18.953 9.131 -9.428 1.00 77.88 89 ASP A CA 1
ATOM 730 C C . ASP A 1 89 ? 18.042 9.487 -8.239 1.00 77.88 89 ASP A C 1
ATOM 732 O O . ASP A 1 89 ? 16.941 8.953 -8.091 1.00 77.88 89 ASP A O 1
ATOM 736 N N . GLU A 1 90 ? 18.496 10.409 -7.383 1.00 77.56 90 GLU A N 1
ATOM 737 C CA . GLU A 1 90 ? 17.784 10.799 -6.153 1.00 77.56 90 GLU A CA 1
ATOM 738 C C . GLU A 1 90 ? 16.365 11.318 -6.426 1.00 77.56 90 GLU A C 1
ATOM 740 O O . GLU A 1 90 ? 15.448 11.043 -5.655 1.00 77.56 90 GLU A O 1
ATOM 745 N N . THR A 1 91 ? 16.168 12.012 -7.550 1.00 82.56 91 THR A N 1
ATOM 746 C CA . THR A 1 91 ? 14.861 12.498 -8.006 1.00 82.56 91 THR A CA 1
ATOM 747 C C . THR A 1 91 ? 13.901 11.359 -8.323 1.00 82.56 91 THR A C 1
ATOM 749 O O . THR A 1 91 ? 12.807 11.317 -7.769 1.00 82.56 91 THR A O 1
ATOM 752 N N . THR A 1 92 ? 14.330 10.373 -9.112 1.00 78.81 92 THR A N 1
ATOM 753 C CA . THR A 1 92 ? 13.516 9.183 -9.400 1.00 78.81 92 THR A CA 1
ATOM 754 C C . THR A 1 92 ? 13.195 8.390 -8.133 1.00 78.81 92 THR A C 1
ATOM 756 O O . THR A 1 92 ? 12.088 7.875 -7.985 1.00 78.81 92 THR A O 1
ATOM 759 N N . ILE A 1 93 ? 14.137 8.293 -7.190 1.00 82.31 93 ILE A N 1
ATOM 760 C CA . ILE A 1 93 ? 13.895 7.632 -5.901 1.00 82.31 93 ILE A CA 1
ATOM 761 C C . ILE A 1 93 ? 12.802 8.362 -5.110 1.00 82.31 93 ILE A C 1
ATOM 763 O O . ILE A 1 93 ? 11.904 7.704 -4.578 1.00 82.31 93 ILE A O 1
ATOM 767 N N . ALA A 1 94 ? 12.864 9.693 -5.046 1.00 84.88 94 ALA A N 1
ATOM 768 C CA . ALA A 1 94 ? 11.866 10.508 -4.363 1.00 84.88 94 ALA A CA 1
ATOM 769 C C . ALA A 1 94 ? 10.483 10.367 -5.017 1.00 84.88 94 ALA A C 1
ATOM 771 O O . ALA A 1 94 ? 9.502 10.132 -4.312 1.00 84.88 94 ALA A O 1
ATOM 772 N N . ASP A 1 95 ? 10.417 10.394 -6.350 1.00 86.06 95 ASP A N 1
ATOM 773 C CA . ASP A 1 95 ? 9.176 10.195 -7.106 1.00 86.06 95 ASP A CA 1
ATOM 774 C C . ASP A 1 95 ? 8.561 8.818 -6.815 1.00 86.06 95 ASP A C 1
ATOM 776 O O . ASP A 1 95 ? 7.367 8.708 -6.535 1.00 86.06 95 ASP A O 1
ATOM 780 N N . ILE A 1 96 ? 9.372 7.752 -6.809 1.00 87.38 96 ILE A N 1
ATOM 781 C CA . ILE A 1 96 ? 8.910 6.398 -6.468 1.00 87.38 96 ILE A CA 1
ATOM 782 C C . ILE A 1 96 ? 8.328 6.359 -5.049 1.00 87.38 96 ILE A C 1
ATOM 784 O O . ILE A 1 96 ? 7.287 5.738 -4.828 1.00 87.38 96 ILE A O 1
ATOM 788 N N . GLN A 1 97 ? 8.995 6.987 -4.078 1.00 87.56 97 GLN A N 1
ATOM 789 C CA . GLN A 1 97 ? 8.522 7.028 -2.691 1.00 87.56 97 GLN A CA 1
ATOM 790 C C . GLN A 1 97 ? 7.209 7.805 -2.569 1.00 87.56 97 GLN A C 1
ATOM 792 O O . GLN A 1 97 ? 6.265 7.305 -1.959 1.00 87.56 97 GLN A O 1
ATOM 797 N N . GLN A 1 98 ? 7.115 8.966 -3.216 1.00 89.81 98 GLN A N 1
ATOM 798 C CA . GLN A 1 98 ? 5.904 9.777 -3.233 1.00 89.81 98 GLN A CA 1
ATOM 799 C C . GLN A 1 98 ? 4.720 9.000 -3.821 1.00 89.81 98 GLN A C 1
ATOM 801 O O . GLN A 1 98 ? 3.643 8.964 -3.225 1.00 89.81 98 GLN A O 1
ATOM 806 N N . TRP A 1 99 ? 4.912 8.331 -4.960 1.00 90.56 99 TRP A N 1
ATOM 807 C CA . TRP A 1 99 ? 3.851 7.533 -5.570 1.00 90.56 99 TRP A CA 1
ATOM 808 C C . TRP A 1 99 ? 3.452 6.335 -4.717 1.00 90.56 99 TRP A C 1
ATOM 810 O O . TRP A 1 99 ? 2.262 6.057 -4.593 1.00 90.56 99 TRP A O 1
ATOM 820 N N . ARG A 1 100 ? 4.399 5.662 -4.057 1.00 89.88 100 ARG A N 1
ATOM 821 C CA . ARG A 1 100 ? 4.069 4.587 -3.107 1.00 89.88 100 ARG A CA 1
ATOM 822 C C . ARG A 1 100 ? 3.133 5.057 -2.001 1.00 89.88 100 ARG A C 1
ATOM 824 O O . ARG A 1 100 ? 2.199 4.335 -1.658 1.00 89.88 100 ARG A O 1
ATOM 831 N N . GLU 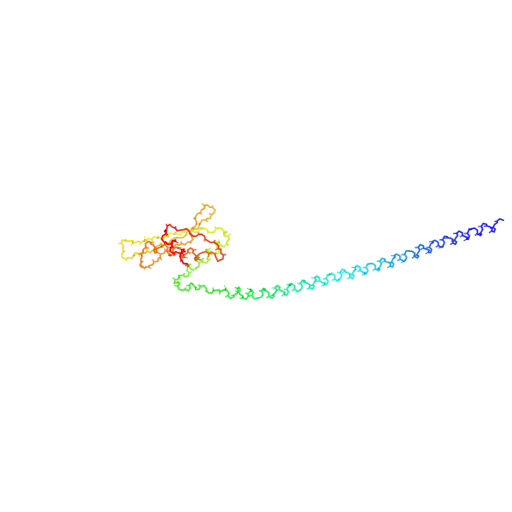A 1 101 ? 3.390 6.235 -1.442 1.00 88.94 101 GLU A N 1
ATOM 832 C CA . GLU A 1 101 ? 2.548 6.823 -0.399 1.00 88.94 101 GLU A CA 1
ATOM 833 C C . GLU A 1 101 ? 1.179 7.212 -0.954 1.00 88.94 101 GLU A C 1
ATOM 835 O O . GLU A 1 101 ? 0.157 6.805 -0.405 1.00 88.94 101 GLU A O 1
ATOM 840 N N . GLN A 1 102 ? 1.137 7.910 -2.090 1.00 88.81 102 GLN A N 1
ATOM 841 C CA . GLN A 1 102 ? -0.119 8.320 -2.719 1.00 88.81 102 GLN A CA 1
ATOM 842 C C . GLN A 1 102 ? -1.003 7.131 -3.101 1.00 88.81 102 GLN A C 1
ATOM 844 O O . GLN A 1 102 ? -2.225 7.221 -2.996 1.00 88.81 102 GLN A O 1
ATOM 849 N N . LEU A 1 103 ? -0.409 6.019 -3.541 1.00 87.19 103 LEU A N 1
ATOM 850 C CA . LEU A 1 103 ? -1.112 4.797 -3.935 1.00 87.19 103 LEU A CA 1
ATOM 851 C C . LEU A 1 103 ? -1.505 3.910 -2.740 1.00 87.19 103 LEU A C 1
ATOM 853 O O . LEU A 1 103 ? -2.266 2.958 -2.917 1.00 87.19 103 LEU A O 1
ATOM 857 N N . SER A 1 104 ? -1.032 4.211 -1.525 1.00 86.12 104 SER A N 1
ATOM 858 C CA . SER A 1 104 ? -1.229 3.358 -0.345 1.00 86.12 104 SER A CA 1
ATOM 859 C C . SER A 1 104 ? -2.677 3.271 0.145 1.00 86.12 104 SER A C 1
ATOM 861 O O . SER A 1 104 ? -3.031 2.274 0.768 1.00 86.12 104 SER A O 1
ATOM 863 N N . ASP A 1 105 ? -3.537 4.226 -0.208 1.00 82.75 105 ASP A N 1
ATOM 864 C CA . ASP A 1 105 ? -4.956 4.236 0.179 1.00 82.75 105 ASP A CA 1
ATOM 865 C C . ASP A 1 105 ? -5.880 3.597 -0.871 1.00 82.75 105 ASP A C 1
ATOM 867 O O . ASP A 1 105 ? -7.083 3.482 -0.661 1.00 82.75 105 ASP A O 1
ATOM 871 N N . THR A 1 106 ? -5.345 3.150 -2.013 1.00 79.44 106 THR A N 1
ATOM 872 C CA . THR A 1 106 ? -6.150 2.532 -3.080 1.00 79.44 106 THR A CA 1
ATOM 873 C C . THR A 1 106 ? -6.291 1.026 -2.857 1.00 79.44 106 THR A C 1
ATOM 875 O O . THR A 1 106 ? -5.276 0.342 -2.716 1.00 79.44 106 THR A O 1
ATOM 878 N N . ASP A 1 107 ? -7.524 0.513 -2.815 1.00 75.50 107 ASP A N 1
ATOM 879 C CA . ASP A 1 107 ? -7.805 -0.917 -2.602 1.00 75.50 107 ASP A CA 1
ATOM 880 C C . ASP A 1 107 ? -7.500 -1.769 -3.844 1.00 75.50 107 ASP A C 1
ATOM 882 O O . ASP A 1 107 ? -6.765 -2.748 -3.742 1.00 75.50 107 ASP A O 1
ATOM 886 N N . ASP A 1 108 ? -7.975 -1.351 -5.022 1.00 81.38 108 ASP A N 1
ATOM 887 C CA . ASP A 1 108 ? -7.728 -2.032 -6.299 1.00 81.38 108 ASP A CA 1
ATOM 888 C C . ASP A 1 108 ? -6.735 -1.232 -7.152 1.00 81.38 108 ASP A C 1
ATOM 890 O O . ASP A 1 108 ? -7.110 -0.321 -7.896 1.00 81.38 108 ASP A O 1
ATOM 894 N N . LEU A 1 109 ? -5.442 -1.559 -7.053 1.00 88.88 109 LEU A N 1
ATOM 895 C CA . LEU A 1 109 ? -4.412 -0.858 -7.817 1.00 88.88 109 LEU A CA 1
ATOM 896 C C . LEU A 1 109 ? -4.222 -1.484 -9.205 1.00 88.88 109 LEU A C 1
ATOM 898 O O . LEU A 1 109 ? -3.642 -2.564 -9.350 1.00 88.88 109 LEU A O 1
ATOM 902 N N . ILE A 1 110 ? -4.678 -0.770 -10.237 1.00 91.19 110 ILE A N 1
ATOM 903 C CA . ILE A 1 110 ? -4.484 -1.143 -11.641 1.00 91.19 110 ILE A CA 1
ATOM 904 C C . ILE A 1 110 ? -3.502 -0.168 -12.290 1.00 91.19 110 ILE A C 1
ATOM 906 O O . ILE A 1 110 ? -3.817 1.000 -12.524 1.00 91.19 110 ILE A O 1
ATOM 910 N N . LEU A 1 111 ? -2.317 -0.677 -12.608 1.00 92.75 111 LEU A N 1
ATOM 911 C CA . LEU A 1 111 ? -1.275 0.044 -13.327 1.00 92.75 111 LEU A CA 1
ATOM 912 C C . LEU A 1 111 ? -1.235 -0.423 -14.776 1.00 92.75 111 LEU A C 1
ATOM 914 O O . LEU A 1 111 ? -1.388 -1.607 -15.067 1.00 92.75 111 LEU A O 1
ATOM 918 N N . PHE A 1 112 ? -0.984 0.504 -15.684 1.00 92.56 112 PHE A N 1
ATOM 919 C CA . PHE A 1 112 ? -0.711 0.217 -17.082 1.00 92.56 112 PHE A CA 1
ATOM 920 C C . PHE A 1 112 ? 0.707 0.661 -17.364 1.00 92.56 112 PHE A C 1
ATOM 922 O O . PHE A 1 112 ? 1.098 1.765 -16.980 1.00 92.56 112 PHE A O 1
ATOM 929 N N . SER A 1 113 ? 1.471 -0.199 -18.020 1.00 92.31 113 SER A N 1
ATOM 930 C CA . SER A 1 113 ? 2.812 0.145 -18.448 1.00 92.31 113 SER A CA 1
ATOM 931 C C . SER A 1 113 ? 3.007 -0.192 -19.913 1.00 92.31 113 SER A C 1
ATOM 933 O O . SER A 1 113 ? 2.446 -1.169 -20.406 1.00 92.31 113 SER A O 1
ATOM 935 N N . ASP A 1 114 ? 3.769 0.668 -20.576 1.00 89.56 114 ASP A N 1
ATOM 936 C CA . ASP A 1 114 ? 4.115 0.557 -21.984 1.00 89.56 114 ASP A CA 1
ATOM 937 C C . ASP A 1 114 ? 5.585 0.951 -22.174 1.00 89.56 114 ASP A C 1
ATOM 939 O O . ASP A 1 114 ? 6.098 1.873 -21.517 1.00 89.56 114 ASP A O 1
ATOM 943 N N . GLY A 1 115 ? 6.255 0.222 -23.060 1.00 87.69 115 GLY A N 1
ATOM 944 C CA . GLY A 1 115 ? 7.651 0.377 -23.418 1.00 87.69 115 GLY A CA 1
ATOM 945 C C . GLY A 1 115 ? 7.826 0.605 -24.915 1.00 87.69 115 GLY A C 1
ATOM 946 O O . GLY A 1 115 ? 7.463 -0.220 -25.745 1.00 87.69 115 GLY A O 1
ATOM 947 N N . SER A 1 116 ? 8.494 1.691 -25.287 1.00 87.56 116 SER A N 1
ATOM 948 C CA . SER A 1 116 ? 8.748 2.044 -26.685 1.00 87.56 116 SER A CA 1
ATOM 949 C C . SER A 1 116 ? 10.228 2.267 -26.970 1.00 87.56 116 SER A C 1
ATOM 951 O O . SER A 1 116 ? 11.060 2.411 -26.074 1.00 87.56 116 SER A O 1
ATOM 953 N N . LEU A 1 117 ? 10.574 2.270 -28.255 1.00 87.56 117 LEU A N 1
ATOM 954 C CA . LEU A 1 117 ? 11.898 2.664 -28.715 1.00 87.56 117 LEU A CA 1
ATOM 955 C C . LEU A 1 117 ? 11.864 4.118 -29.170 1.00 87.56 117 LEU A C 1
ATOM 957 O O . LEU A 1 117 ? 10.978 4.522 -29.923 1.00 87.56 117 LEU A O 1
ATOM 961 N N . LYS A 1 118 ? 12.871 4.880 -28.757 1.00 82.69 118 LYS A N 1
ATOM 962 C CA . LYS A 1 118 ? 13.097 6.254 -29.193 1.00 82.69 118 LYS A CA 1
ATOM 963 C C . LYS A 1 118 ? 14.369 6.326 -30.034 1.00 82.69 118 LYS A C 1
ATOM 965 O O . LYS A 1 118 ? 15.282 5.520 -29.864 1.00 82.69 118 LYS A O 1
ATOM 970 N N . ASP A 1 119 ? 14.407 7.288 -30.951 1.00 81.62 119 ASP A N 1
ATOM 971 C CA . ASP A 1 119 ? 15.582 7.611 -31.766 1.00 81.62 119 ASP A CA 1
ATOM 972 C C . ASP A 1 119 ? 16.071 6.437 -32.641 1.00 81.62 119 ASP A C 1
ATOM 974 O O . ASP A 1 119 ? 17.259 6.308 -32.929 1.00 81.62 119 ASP A O 1
ATOM 978 N N . MET A 1 120 ? 15.129 5.610 -33.129 1.00 72.12 120 MET A N 1
ATOM 979 C CA . MET A 1 120 ? 15.375 4.415 -33.961 1.00 72.12 120 MET A CA 1
ATOM 980 C C . MET A 1 120 ? 16.209 4.663 -35.231 1.00 72.12 120 MET A C 1
ATOM 982 O O . MET A 1 120 ? 16.763 3.722 -35.789 1.00 72.12 120 MET A O 1
ATOM 986 N N . ALA A 1 121 ? 16.270 5.909 -35.708 1.00 70.81 121 ALA A N 1
ATOM 987 C CA . ALA A 1 121 ? 17.037 6.306 -36.888 1.00 70.81 121 ALA A CA 1
ATOM 988 C C . ALA A 1 121 ? 18.499 6.679 -36.572 1.00 70.81 121 ALA A C 1
ATOM 990 O O . ALA A 1 121 ? 19.241 7.064 -37.473 1.00 70.81 121 ALA A O 1
ATOM 991 N N . THR A 1 122 ? 18.907 6.603 -35.305 1.00 72.44 122 THR A N 1
ATOM 992 C CA . THR A 1 122 ? 20.253 6.952 -34.843 1.00 72.44 122 THR A CA 1
ATOM 993 C C . THR A 1 122 ? 20.956 5.729 -34.262 1.00 72.44 122 THR A C 1
ATOM 995 O O . THR A 1 122 ? 20.316 4.759 -33.862 1.00 72.44 122 THR A O 1
ATOM 998 N N . GLU A 1 123 ? 22.282 5.787 -34.155 1.00 66.81 123 GLU A N 1
ATOM 999 C CA . GLU A 1 123 ? 23.068 4.753 -33.464 1.00 66.81 123 GLU A CA 1
ATOM 1000 C C . GLU A 1 123 ? 22.795 4.710 -31.945 1.00 66.81 123 GLU A C 1
ATOM 1002 O O . GLU A 1 123 ? 23.233 3.789 -31.260 1.00 66.81 123 GLU A O 1
ATOM 1007 N N . GLN A 1 124 ? 22.047 5.683 -31.411 1.00 71.44 124 GLN A N 1
ATOM 1008 C CA . GLN A 1 124 ? 21.727 5.834 -29.993 1.00 71.44 124 GLN A CA 1
ATOM 1009 C C . GLN A 1 124 ? 20.255 5.509 -29.712 1.00 71.44 124 GLN A C 1
ATOM 1011 O O . GLN A 1 124 ? 19.529 6.316 -29.134 1.00 71.44 124 GLN A O 1
ATOM 1016 N N . ILE A 1 125 ? 19.800 4.324 -30.126 1.00 77.94 125 ILE A N 1
ATOM 1017 C CA . ILE A 1 125 ? 18.436 3.866 -29.828 1.00 77.94 125 ILE A CA 1
ATOM 1018 C C . ILE A 1 125 ? 18.263 3.755 -28.310 1.00 77.94 125 ILE A C 1
ATOM 1020 O O . ILE A 1 125 ? 19.008 3.032 -27.644 1.00 77.94 125 ILE A O 1
ATOM 1024 N N . LYS A 1 126 ? 17.245 4.430 -27.772 1.00 81.75 126 LYS A N 1
ATOM 1025 C CA . LYS A 1 126 ? 16.899 4.386 -26.345 1.00 81.75 126 LYS A CA 1
ATOM 1026 C C . LYS A 1 126 ? 15.614 3.609 -26.126 1.00 81.75 126 LYS A C 1
ATOM 1028 O O . LYS A 1 126 ? 14.712 3.640 -26.962 1.00 81.75 126 LYS A O 1
ATOM 1033 N N . MET A 1 127 ? 15.510 2.938 -24.985 1.00 86.19 127 MET A N 1
ATOM 1034 C CA . MET A 1 127 ? 14.255 2.340 -24.537 1.00 86.19 127 MET A CA 1
ATOM 1035 C C . MET A 1 127 ? 13.549 3.330 -23.625 1.00 86.19 127 MET A C 1
ATOM 1037 O O . MET A 1 127 ? 14.095 3.708 -22.594 1.00 86.19 127 MET A O 1
ATOM 1041 N N . THR A 1 128 ? 12.354 3.760 -23.991 1.00 87.69 128 THR A N 1
ATOM 1042 C CA . THR A 1 128 ? 11.510 4.621 -23.164 1.00 87.69 128 THR A CA 1
ATOM 1043 C C . THR A 1 128 ? 10.387 3.819 -22.544 1.00 87.69 128 THR A C 1
ATOM 1045 O O . THR A 1 128 ? 9.891 2.878 -23.153 1.00 87.69 128 THR A O 1
ATOM 1048 N N . PHE A 1 129 ? 9.968 4.201 -21.345 1.00 88.88 129 PHE A N 1
ATOM 1049 C CA . PHE A 1 129 ? 8.853 3.560 -20.661 1.00 88.88 129 PHE A CA 1
ATOM 1050 C C . PHE A 1 129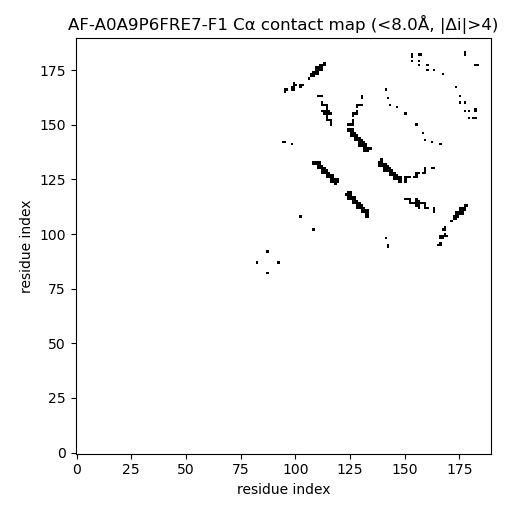 ? 7.925 4.594 -20.039 1.00 88.88 129 PHE A C 1
ATOM 1052 O O . PHE A 1 129 ? 8.352 5.697 -19.684 1.00 88.88 129 PHE A O 1
ATOM 1059 N N . GLY A 1 130 ? 6.666 4.210 -19.870 1.00 89.75 130 GLY A N 1
ATOM 1060 C CA . GLY A 1 130 ? 5.664 4.958 -19.127 1.00 89.75 130 GLY A CA 1
ATOM 1061 C C . GLY A 1 130 ? 4.848 4.038 -18.231 1.00 89.75 130 GLY A C 1
ATOM 1062 O O . GLY A 1 130 ? 4.626 2.868 -18.548 1.00 89.75 130 GLY A O 1
ATOM 1063 N N . VAL A 1 131 ? 4.411 4.583 -17.100 1.00 92.31 131 VAL A N 1
ATOM 1064 C CA . VAL A 1 131 ? 3.484 3.941 -16.173 1.00 92.31 131 VAL A CA 1
ATOM 1065 C C . VAL A 1 131 ? 2.381 4.929 -15.831 1.00 92.31 131 VAL A C 1
ATOM 1067 O O . VAL A 1 131 ? 2.651 6.068 -15.433 1.00 92.31 131 VAL A O 1
ATOM 1070 N N . VAL A 1 132 ? 1.139 4.479 -15.962 1.00 93.56 132 VAL A N 1
ATOM 1071 C CA . VAL A 1 132 ? -0.050 5.222 -15.544 1.00 93.56 132 VAL A CA 1
ATOM 1072 C C . VAL A 1 132 ? -0.877 4.381 -14.581 1.00 93.56 132 VAL A C 1
ATOM 1074 O O . VAL A 1 132 ? -0.893 3.151 -14.668 1.00 93.56 132 VAL A O 1
ATOM 1077 N N . VAL A 1 133 ? -1.571 5.043 -13.666 1.00 93.00 133 VAL A N 1
ATOM 1078 C CA . VAL A 1 133 ? -2.527 4.419 -12.751 1.00 93.00 133 VAL A CA 1
ATOM 1079 C C . VAL A 1 133 ? -3.939 4.805 -13.160 1.00 93.00 133 VAL A C 1
ATOM 1081 O O . VAL A 1 133 ? -4.186 5.952 -13.526 1.00 93.00 133 VAL A O 1
ATOM 1084 N N . GLN A 1 134 ? -4.866 3.853 -13.102 1.00 89.44 134 GLN A N 1
ATOM 1085 C CA . GLN A 1 134 ? -6.286 4.142 -13.273 1.00 89.44 134 GLN A CA 1
ATOM 1086 C C . GLN A 1 134 ? -6.922 4.437 -11.909 1.00 89.44 134 GLN A C 1
ATOM 1088 O O . GLN A 1 134 ? -6.886 3.587 -11.019 1.00 89.44 134 GLN A O 1
ATOM 1093 N N . ARG A 1 135 ? -7.524 5.620 -11.755 1.00 82.56 135 ARG A N 1
ATOM 1094 C CA . ARG A 1 135 ? -8.237 6.062 -10.543 1.00 82.56 135 ARG A CA 1
ATOM 1095 C C . ARG A 1 135 ? -9.540 6.739 -10.918 1.00 82.56 135 ARG A C 1
ATOM 1097 O O . ARG A 1 135 ? -9.524 7.618 -11.764 1.00 82.56 135 ARG A O 1
ATOM 1104 N N . ASP A 1 136 ? -10.650 6.335 -10.302 1.00 76.94 136 ASP A N 1
ATOM 1105 C CA . ASP A 1 136 ? -11.960 6.990 -10.446 1.00 76.94 136 ASP A CA 1
ATOM 1106 C C . ASP A 1 136 ? -12.324 7.372 -11.896 1.00 76.94 136 ASP A C 1
ATOM 1108 O O . ASP A 1 136 ? -12.853 8.448 -12.162 1.00 76.94 136 ASP A O 1
ATOM 1112 N N . TYR A 1 137 ? -12.059 6.452 -12.834 1.00 77.19 137 TYR A N 1
ATOM 1113 C CA . TYR A 1 137 ? -12.283 6.589 -14.284 1.00 77.19 137 TYR A CA 1
ATOM 1114 C C . TYR A 1 137 ? -11.319 7.507 -15.057 1.00 77.19 137 TYR A C 1
ATOM 1116 O O . TYR A 1 137 ? -11.501 7.664 -16.264 1.00 77.19 137 TYR A O 1
ATOM 1124 N N . ASP A 1 138 ? -10.274 8.028 -14.418 1.00 84.94 138 ASP A N 1
ATOM 1125 C CA . ASP A 1 138 ? -9.196 8.796 -15.046 1.00 84.94 138 ASP A CA 1
ATOM 1126 C C . ASP A 1 138 ? -7.850 8.044 -15.008 1.00 84.94 138 ASP A C 1
ATOM 1128 O O . ASP A 1 138 ? -7.688 7.043 -14.297 1.00 84.94 138 ASP A O 1
ATOM 1132 N N . TYR A 1 139 ? -6.892 8.516 -15.806 1.00 88.38 139 TYR A N 1
ATOM 1133 C CA . TYR A 1 139 ? -5.535 7.982 -15.883 1.00 88.38 139 TYR A CA 1
ATOM 1134 C C . TYR A 1 139 ? -4.526 9.033 -15.446 1.00 88.38 139 TYR A C 1
ATOM 1136 O O . TYR A 1 139 ? -4.353 10.065 -16.093 1.00 88.38 139 TYR A O 1
ATOM 1144 N N . GLU A 1 140 ? -3.792 8.729 -14.383 1.00 90.75 140 GLU A N 1
ATOM 1145 C CA . GLU A 1 140 ? -2.758 9.610 -13.862 1.00 90.75 140 GLU A CA 1
ATOM 1146 C C . GLU A 1 140 ? -1.372 9.056 -14.195 1.00 90.75 140 GLU A C 1
ATOM 1148 O O . GLU A 1 140 ? -1.101 7.859 -14.047 1.00 90.75 140 GLU A O 1
ATOM 1153 N N . ARG A 1 141 ? -0.477 9.921 -14.682 1.00 89.56 14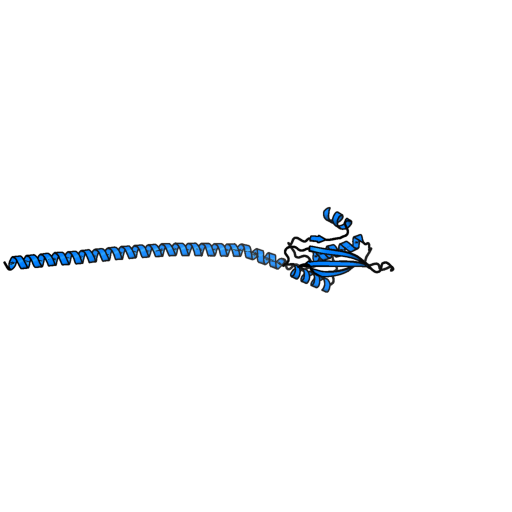1 ARG A N 1
ATOM 1154 C CA . ARG A 1 141 ? 0.904 9.533 -14.982 1.00 89.56 141 ARG A CA 1
ATOM 1155 C C . ARG A 1 141 ? 1.679 9.376 -13.685 1.00 89.56 141 ARG A C 1
ATOM 1157 O O . ARG A 1 141 ? 1.893 10.358 -12.989 1.00 89.56 141 ARG A O 1
ATOM 1164 N N . VAL A 1 142 ? 2.170 8.164 -13.449 1.00 88.88 142 VAL A N 1
ATOM 1165 C CA . VAL A 1 142 ? 2.996 7.828 -12.288 1.00 88.88 142 VAL A CA 1
ATOM 1166 C C . VAL A 1 142 ? 4.446 8.194 -12.584 1.00 88.88 142 VAL A C 1
ATOM 1168 O O . VAL A 1 142 ? 5.025 9.095 -11.992 1.00 88.88 142 VAL A O 1
ATOM 1171 N N . ILE A 1 143 ? 5.046 7.520 -13.560 1.00 89.50 143 ILE A N 1
ATOM 1172 C CA . ILE A 1 143 ? 6.461 7.690 -13.875 1.00 89.50 143 ILE A CA 1
ATOM 1173 C C . ILE A 1 143 ? 6.717 7.370 -15.341 1.00 89.50 143 ILE A C 1
ATOM 1175 O O . ILE A 1 143 ? 5.984 6.619 -15.981 1.00 89.50 143 ILE A O 1
ATOM 1179 N N . SER A 1 144 ? 7.769 7.953 -15.892 1.00 89.00 144 SER A N 1
ATOM 1180 C CA . SER A 1 144 ? 8.279 7.596 -17.211 1.00 89.00 144 SER A CA 1
ATOM 1181 C C . SER A 1 144 ? 9.761 7.901 -17.274 1.00 89.00 144 SER A C 1
ATOM 1183 O O . SER A 1 144 ? 10.201 8.875 -16.662 1.00 89.00 144 SER A O 1
ATOM 1185 N N . GLY A 1 145 ? 10.494 7.191 -18.112 1.00 84.44 145 GLY A N 1
ATOM 1186 C CA . GLY A 1 145 ? 11.910 7.462 -18.286 1.00 84.44 145 GLY A CA 1
ATOM 1187 C C . GLY A 1 145 ? 12.463 6.889 -19.573 1.00 84.44 145 GLY A C 1
ATOM 1188 O O . GLY A 1 145 ? 11.732 6.368 -20.418 1.00 84.44 145 GLY A O 1
ATOM 1189 N N . ALA A 1 146 ? 13.779 7.006 -19.704 1.00 83.50 146 ALA A N 1
ATOM 1190 C CA . ALA A 1 146 ? 14.555 6.396 -20.767 1.00 83.50 146 ALA A CA 1
ATOM 1191 C C . ALA A 1 146 ? 15.710 5.602 -20.155 1.00 83.50 146 ALA A C 1
ATOM 1193 O O . ALA A 1 146 ? 16.317 6.037 -19.180 1.00 83.50 146 ALA A O 1
ATOM 1194 N N . VAL A 1 147 ? 16.014 4.454 -20.747 1.00 79.38 147 VAL A N 1
ATOM 1195 C CA . VAL A 1 147 ? 17.124 3.584 -20.374 1.00 79.38 147 VAL A CA 1
ATOM 1196 C C . VAL A 1 147 ? 17.979 3.347 -21.615 1.00 79.38 147 VAL A C 1
ATOM 1198 O O . VAL A 1 147 ? 17.468 2.987 -22.682 1.00 79.38 147 VAL A O 1
ATOM 1201 N N . ASP A 1 148 ? 19.283 3.558 -21.469 1.00 77.56 148 ASP A N 1
ATOM 1202 C CA . ASP A 1 148 ? 20.271 3.269 -22.507 1.00 77.56 148 ASP A CA 1
ATOM 1203 C C . ASP A 1 148 ? 20.636 1.769 -22.505 1.00 77.56 148 ASP A C 1
ATOM 1205 O O . ASP A 1 148 ? 20.547 1.089 -21.481 1.00 77.56 148 ASP A O 1
ATOM 1209 N N . GLY A 1 149 ? 21.059 1.222 -23.650 1.00 71.81 149 GLY A N 1
ATOM 1210 C CA . GLY A 1 149 ? 21.548 -0.160 -23.748 1.00 71.81 149 GLY A CA 1
ATOM 1211 C C . GLY A 1 149 ? 21.170 -0.866 -25.051 1.00 71.81 149 GLY A C 1
ATOM 1212 O O . GLY A 1 149 ? 20.809 -0.234 -26.038 1.00 71.81 149 GLY A O 1
ATOM 1213 N N . TYR A 1 150 ? 21.241 -2.205 -25.057 1.00 72.00 150 TYR A N 1
ATOM 1214 C CA . TYR A 1 150 ? 20.835 -3.033 -26.203 1.00 72.00 150 TYR A CA 1
ATOM 1215 C C . TYR A 1 150 ? 19.313 -3.041 -26.368 1.00 72.00 150 TYR A C 1
ATOM 1217 O O . TYR A 1 150 ? 18.636 -3.973 -25.912 1.00 72.00 150 TYR A O 1
ATOM 1225 N N . ALA A 1 151 ? 18.811 -1.992 -27.010 1.00 75.12 151 ALA A N 1
ATOM 1226 C CA . ALA A 1 151 ? 17.402 -1.700 -27.160 1.00 75.12 151 ALA A CA 1
ATOM 1227 C C . ALA A 1 151 ? 16.664 -2.752 -28.002 1.00 75.12 151 ALA A C 1
ATOM 1229 O O . ALA A 1 151 ? 17.095 -3.139 -29.087 1.00 75.12 151 ALA A O 1
ATOM 1230 N N . SER A 1 152 ? 15.522 -3.212 -27.500 1.00 78.25 152 SER A N 1
ATOM 1231 C CA . SER A 1 152 ? 14.535 -3.957 -28.282 1.00 78.25 152 SER A CA 1
ATOM 1232 C C . SER A 1 152 ? 13.145 -3.672 -27.730 1.00 78.25 152 SER A C 1
ATOM 1234 O O . SER A 1 152 ? 13.009 -3.407 -26.537 1.00 78.25 152 SER A O 1
ATOM 1236 N N . SER A 1 153 ? 12.108 -3.754 -28.564 1.00 74.00 153 SER A N 1
ATOM 1237 C CA . SER A 1 153 ? 10.734 -3.472 -28.125 1.00 74.00 153 SER A CA 1
ATOM 1238 C C . SER A 1 153 ? 10.321 -4.351 -26.941 1.00 74.00 153 SER A C 1
ATOM 1240 O O . SER A 1 153 ? 9.804 -3.851 -25.959 1.00 74.00 153 SER A O 1
ATOM 1242 N N . ALA A 1 154 ? 10.664 -5.645 -26.956 1.00 75.62 154 ALA A N 1
ATOM 1243 C CA . ALA A 1 154 ? 10.369 -6.540 -25.833 1.00 75.62 154 ALA A CA 1
ATOM 1244 C C . ALA A 1 154 ? 11.139 -6.194 -24.545 1.00 75.62 154 ALA A C 1
ATOM 1246 O O . ALA A 1 154 ? 10.654 -6.473 -23.452 1.00 75.62 154 ALA A O 1
ATOM 1247 N N . LYS A 1 155 ? 12.343 -5.616 -24.654 1.00 79.56 155 LYS A N 1
ATOM 1248 C CA . LYS A 1 155 ? 13.109 -5.160 -23.488 1.00 79.56 155 LYS A CA 1
ATOM 1249 C C . LYS A 1 155 ? 12.617 -3.817 -22.967 1.00 79.56 155 LYS A C 1
ATOM 1251 O O . LYS A 1 155 ? 12.740 -3.602 -21.771 1.00 79.56 155 LYS A O 1
ATOM 1256 N N . ALA A 1 156 ? 12.066 -2.950 -23.817 1.00 81.81 156 ALA A N 1
ATOM 1257 C CA . ALA A 1 156 ? 11.553 -1.640 -23.417 1.00 81.81 156 ALA A CA 1
ATOM 1258 C C . ALA A 1 156 ? 10.369 -1.739 -22.439 1.00 81.81 156 ALA A C 1
ATOM 1260 O O . ALA A 1 156 ? 10.192 -0.863 -21.597 1.00 81.81 156 ALA A O 1
ATOM 1261 N N . GLU A 1 157 ? 9.628 -2.845 -22.485 1.00 83.69 157 GLU A N 1
ATOM 1262 C CA . GLU A 1 157 ? 8.558 -3.176 -21.534 1.00 83.69 157 GLU A CA 1
ATOM 1263 C C . GLU A 1 157 ? 9.062 -3.447 -20.110 1.00 83.69 157 GLU A C 1
ATOM 1265 O O . GLU A 1 157 ? 8.360 -3.210 -19.128 1.00 83.69 157 GLU A O 1
ATOM 1270 N N . LEU A 1 158 ? 10.279 -3.988 -19.972 1.00 85.25 158 LEU A N 1
ATOM 1271 C CA . LEU A 1 158 ? 10.800 -4.438 -18.679 1.00 85.25 158 LEU A CA 1
ATOM 1272 C C . LEU A 1 158 ? 11.065 -3.270 -17.715 1.00 85.25 158 LEU A C 1
ATOM 1274 O O . LEU A 1 158 ? 10.642 -3.377 -16.565 1.00 85.25 158 LEU A O 1
ATOM 1278 N N . PRO A 1 159 ? 11.706 -2.157 -18.132 1.00 84.88 159 PRO A N 1
ATOM 12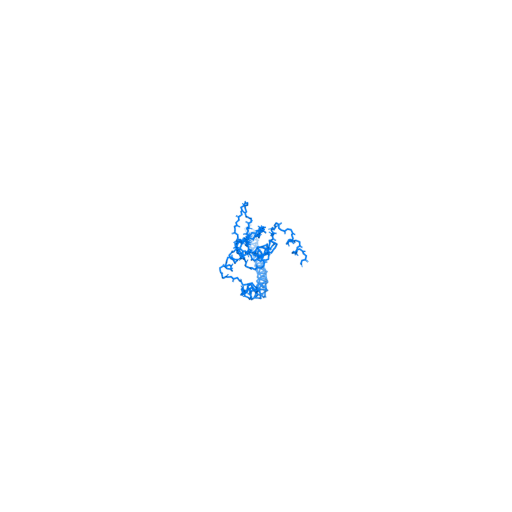79 C CA . PRO A 1 159 ? 11.803 -0.953 -17.315 1.00 84.88 159 PRO A CA 1
ATOM 1280 C C . PRO A 1 159 ? 10.446 -0.439 -16.842 1.00 84.88 159 PRO A C 1
ATOM 1282 O O . PRO A 1 159 ? 10.318 -0.069 -15.680 1.00 84.88 159 PRO A O 1
ATOM 1285 N N . GLY A 1 160 ? 9.432 -0.462 -17.710 1.00 86.88 160 GLY A N 1
ATOM 1286 C CA . GLY A 1 160 ? 8.079 -0.038 -17.367 1.00 86.88 160 GLY A CA 1
ATOM 1287 C C . GLY A 1 160 ? 7.427 -0.929 -16.308 1.00 86.88 160 GLY A C 1
ATOM 1288 O O . GLY A 1 160 ? 6.958 -0.436 -15.282 1.00 86.88 160 GLY A O 1
ATOM 1289 N N . LEU A 1 161 ? 7.486 -2.251 -16.497 1.00 88.62 161 LEU A N 1
ATOM 1290 C CA . LEU A 1 161 ? 7.013 -3.225 -15.511 1.00 88.62 161 LEU A CA 1
ATOM 1291 C C . LEU A 1 161 ? 7.740 -3.075 -14.166 1.00 88.62 161 LEU A C 1
ATOM 1293 O O . LEU A 1 161 ? 7.099 -3.067 -13.115 1.00 88.62 161 LEU A O 1
ATOM 1297 N N . LEU A 1 162 ? 9.069 -2.940 -14.187 1.00 88.19 162 LEU A N 1
ATOM 1298 C CA . LEU A 1 162 ? 9.861 -2.728 -12.977 1.00 88.19 162 LEU A CA 1
ATOM 1299 C C . LEU A 1 162 ? 9.461 -1.427 -12.285 1.00 88.19 162 LEU A C 1
ATOM 1301 O O . LEU A 1 162 ? 9.205 -1.445 -11.087 1.00 88.19 162 LEU A O 1
ATOM 1305 N N . ALA A 1 163 ? 9.340 -0.325 -13.022 1.00 88.12 163 ALA A N 1
ATOM 1306 C CA . ALA A 1 163 ? 8.908 0.954 -12.474 1.00 88.12 163 ALA A CA 1
ATOM 1307 C C . ALA A 1 163 ? 7.506 0.863 -11.848 1.00 88.12 163 ALA A C 1
ATOM 1309 O O . ALA A 1 163 ? 7.304 1.360 -10.744 1.00 88.12 163 ALA A O 1
ATOM 1310 N N . ALA A 1 164 ? 6.565 0.157 -12.483 1.00 90.44 164 ALA A N 1
ATOM 1311 C CA . ALA A 1 164 ? 5.230 -0.074 -11.932 1.00 90.44 164 ALA A CA 1
ATOM 1312 C C . ALA A 1 164 ? 5.279 -0.835 -10.594 1.00 90.44 164 ALA A C 1
ATOM 1314 O O . ALA A 1 164 ? 4.635 -0.433 -9.624 1.00 90.44 164 ALA A O 1
ATOM 1315 N N . ILE A 1 165 ? 6.093 -1.893 -10.506 1.00 89.31 165 ILE A N 1
ATOM 1316 C CA . ILE A 1 165 ? 6.302 -2.649 -9.260 1.00 89.31 165 ILE A CA 1
ATOM 1317 C C . ILE A 1 165 ? 6.986 -1.776 -8.205 1.00 89.31 165 ILE A C 1
ATOM 1319 O O . ILE A 1 165 ? 6.606 -1.797 -7.035 1.00 89.31 165 ILE A O 1
ATOM 1323 N N . LEU A 1 166 ? 7.988 -0.987 -8.594 1.00 89.31 166 LEU A N 1
ATOM 1324 C CA . LEU A 1 166 ? 8.697 -0.124 -7.661 1.00 89.31 166 LEU A CA 1
ATOM 1325 C C . LEU A 1 166 ? 7.790 0.981 -7.123 1.00 89.31 166 LEU A C 1
ATOM 1327 O O . LEU A 1 166 ? 7.856 1.223 -5.927 1.00 89.31 166 LEU A O 1
ATOM 1331 N N . CYS A 1 167 ? 6.913 1.589 -7.917 1.00 89.38 167 CYS A N 1
ATOM 1332 C CA . CYS A 1 167 ? 5.960 2.598 -7.437 1.00 89.38 167 CYS A CA 1
ATOM 1333 C C . CYS A 1 167 ? 4.782 2.009 -6.644 1.00 89.38 167 CYS A C 1
ATOM 1335 O O . CYS A 1 167 ? 4.039 2.748 -6.005 1.00 89.38 167 CYS A O 1
ATOM 1337 N N . SER A 1 168 ? 4.603 0.688 -6.658 1.00 90.06 168 SER A N 1
ATOM 1338 C CA . SER A 1 168 ? 3.496 0.033 -5.966 1.00 90.06 168 SER A CA 1
ATOM 1339 C C . SER A 1 168 ? 3.669 0.031 -4.437 1.00 90.06 168 SER A C 1
ATOM 1341 O O . SER A 1 168 ? 4.783 -0.207 -3.947 1.00 90.06 168 SER A O 1
ATOM 1343 N N . PRO A 1 169 ? 2.587 0.235 -3.658 1.00 88.12 169 PRO A N 1
ATOM 1344 C CA . PRO A 1 169 ? 2.608 0.092 -2.205 1.00 88.12 169 PRO A CA 1
ATOM 1345 C C . PRO A 1 169 ? 3.008 -1.323 -1.781 1.00 88.12 169 PRO A C 1
ATOM 1347 O O . PRO A 1 169 ? 2.644 -2.317 -2.410 1.00 88.12 169 PRO A O 1
ATOM 1350 N N . ARG A 1 170 ? 3.740 -1.433 -0.670 1.00 83.31 170 ARG A N 1
ATOM 1351 C CA . ARG A 1 170 ? 4.146 -2.735 -0.126 1.00 83.31 170 ARG A CA 1
ATOM 1352 C C . ARG A 1 170 ? 2.952 -3.467 0.485 1.00 83.31 170 ARG A C 1
ATOM 1354 O O . ARG A 1 170 ? 2.155 -2.863 1.194 1.00 83.31 170 ARG A O 1
ATOM 1361 N N . GLY A 1 171 ? 2.887 -4.781 0.270 1.00 80.75 171 GLY A N 1
ATOM 1362 C CA . GLY A 1 171 ? 1.883 -5.646 0.899 1.00 80.75 171 GLY A CA 1
ATOM 1363 C C . GLY A 1 171 ? 0.469 -5.504 0.334 1.00 80.75 171 GLY A C 1
ATOM 1364 O O . GLY A 1 171 ? -0.467 -5.991 0.960 1.00 80.75 171 GLY A O 1
ATOM 1365 N N . LYS A 1 172 ? 0.316 -4.850 -0.824 1.00 80.06 172 LYS A N 1
ATOM 1366 C CA . LYS A 1 172 ? -0.943 -4.780 -1.567 1.00 80.06 172 LYS A CA 1
ATOM 1367 C C . LYS A 1 172 ? -0.891 -5.638 -2.821 1.00 80.06 172 LYS A C 1
ATOM 1369 O O . LYS A 1 172 ? 0.164 -5.776 -3.442 1.00 80.06 172 LYS A O 1
ATOM 1374 N N . ASP A 1 173 ? -2.051 -6.158 -3.198 1.00 84.81 173 ASP A N 1
ATOM 1375 C CA . ASP A 1 173 ? -2.236 -6.800 -4.490 1.00 84.81 173 ASP A CA 1
ATOM 1376 C C . ASP A 1 173 ? -2.301 -5.727 -5.581 1.00 84.81 173 ASP A C 1
ATOM 1378 O O . ASP A 1 173 ? -3.005 -4.725 -5.457 1.00 84.81 173 ASP A O 1
ATOM 1382 N N . VAL A 1 174 ? -1.535 -5.926 -6.654 1.00 88.31 174 VAL A N 1
ATOM 1383 C CA . VAL A 1 174 ? -1.434 -4.969 -7.760 1.00 88.31 174 VAL A CA 1
ATOM 1384 C C . VAL A 1 174 ? -1.613 -5.690 -9.080 1.00 88.31 174 VAL A C 1
ATOM 1386 O O . VAL A 1 174 ? -0.988 -6.720 -9.339 1.00 88.31 174 VAL A O 1
ATOM 1389 N N . THR A 1 175 ? -2.441 -5.118 -9.949 1.00 90.12 175 THR A N 1
ATOM 1390 C CA . THR A 1 175 ? -2.598 -5.582 -11.325 1.00 90.12 175 THR A CA 1
ATOM 1391 C C . THR A 1 175 ? -1.819 -4.668 -12.258 1.00 90.12 175 THR A C 1
ATOM 1393 O O . THR A 1 175 ? -2.216 -3.529 -12.482 1.00 90.12 175 THR A O 1
ATOM 1396 N N . VAL A 1 176 ? -0.741 -5.179 -12.856 1.00 90.44 176 VAL A N 1
ATOM 1397 C CA . VAL A 1 176 ? -0.015 -4.476 -13.923 1.00 90.44 176 VA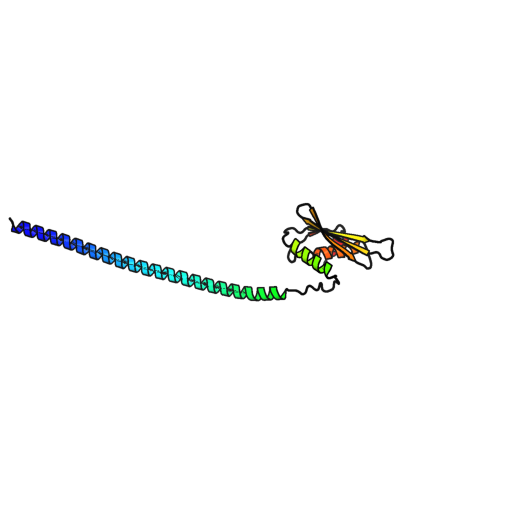L A CA 1
ATOM 1398 C C . VAL A 1 176 ? -0.459 -5.014 -15.280 1.00 90.44 176 VAL A C 1
ATOM 1400 O O . VAL A 1 176 ? -0.331 -6.207 -15.567 1.00 90.44 176 VAL A O 1
ATOM 1403 N N . LYS A 1 177 ? -0.999 -4.135 -16.120 1.00 89.88 177 LYS A N 1
ATOM 1404 C CA . LYS A 1 177 ? -1.402 -4.419 -17.496 1.00 89.88 177 LYS A CA 1
ATOM 1405 C C . LYS A 1 177 ? -0.284 -4.015 -18.451 1.00 89.88 177 LYS A C 1
ATOM 1407 O O . LYS A 1 177 ? 0.170 -2.875 -18.428 1.00 89.88 177 LYS A O 1
ATOM 1412 N N . LEU A 1 178 ? 0.110 -4.973 -19.281 1.00 87.44 178 LEU A N 1
ATOM 1413 C CA . LEU A 1 178 ? 1.094 -4.842 -20.353 1.00 87.44 178 LEU A CA 1
ATOM 1414 C C . LEU A 1 178 ? 0.434 -5.312 -21.650 1.00 87.44 178 LEU A C 1
ATOM 1416 O O . LEU A 1 178 ? -0.354 -6.265 -21.627 1.00 87.44 178 LEU A O 1
ATOM 1420 N N . ASP A 1 179 ? 0.763 -4.691 -22.773 1.00 82.94 179 ASP A N 1
ATOM 1421 C CA . ASP A 1 179 ? 0.288 -5.094 -24.101 1.00 82.94 179 ASP A CA 1
ATOM 1422 C C . ASP A 1 179 ? 1.160 -6.212 -24.719 1.00 82.94 179 ASP A C 1
ATOM 1424 O O . ASP A 1 179 ? 0.689 -7.028 -25.522 1.00 82.94 179 ASP A O 1
ATOM 1428 N N . ASN A 1 180 ? 2.410 -6.346 -24.269 1.00 79.94 180 ASN A N 1
ATOM 1429 C CA . ASN A 1 180 ? 3.333 -7.363 -24.748 1.00 79.94 180 ASN A CA 1
ATOM 1430 C C . ASN A 1 180 ? 3.124 -8.739 -24.090 1.00 79.94 180 ASN A C 1
ATOM 1432 O O . ASN A 1 180 ? 3.665 -9.072 -23.028 1.00 79.94 180 ASN A O 1
ATOM 1436 N N . SER A 1 181 ? 2.398 -9.616 -24.791 1.00 73.62 181 SER A N 1
ATOM 1437 C CA . SER A 1 181 ? 2.122 -10.987 -24.331 1.00 73.62 181 SER A CA 1
ATOM 1438 C C . SER A 1 181 ? 3.370 -11.854 -24.081 1.00 73.62 181 SER A C 1
ATOM 1440 O O . SER A 1 181 ? 3.294 -12.825 -23.322 1.00 73.62 181 SER A O 1
ATOM 1442 N N . GLY A 1 182 ? 4.514 -11.531 -24.697 1.00 72.44 182 GLY A N 1
ATOM 1443 C CA . GLY A 1 182 ? 5.781 -12.234 -24.484 1.00 72.44 182 GLY A CA 1
ATOM 1444 C C . GLY A 1 182 ? 6.341 -11.995 -23.084 1.00 72.44 182 GLY A C 1
ATOM 1445 O O . GLY A 1 182 ? 6.745 -12.946 -22.413 1.00 72.44 182 GLY A O 1
ATOM 1446 N N . VAL A 1 183 ? 6.275 -10.750 -22.611 1.00 73.12 183 VAL A N 1
ATOM 1447 C CA . VAL A 1 183 ? 6.719 -10.349 -21.267 1.00 73.12 183 VAL A CA 1
ATOM 1448 C C . VAL A 1 183 ? 5.819 -10.964 -20.201 1.00 73.12 183 VAL A C 1
ATOM 1450 O O . VAL A 1 183 ? 6.310 -11.594 -19.265 1.00 73.12 183 VAL A O 1
ATOM 1453 N N . VAL A 1 184 ? 4.498 -10.905 -20.403 1.00 76.25 184 VAL A N 1
ATOM 1454 C CA . VAL A 1 184 ? 3.515 -11.525 -19.498 1.00 76.25 184 VAL A CA 1
ATOM 1455 C C . VAL A 1 184 ? 3.756 -13.033 -19.354 1.00 76.25 184 VAL A C 1
ATOM 1457 O O . VAL A 1 184 ? 3.722 -13.572 -18.248 1.00 76.25 184 VAL A O 1
ATOM 1460 N N . LYS A 1 185 ? 4.021 -13.737 -20.463 1.00 74.44 185 LYS A N 1
ATOM 1461 C CA . LYS A 1 185 ? 4.316 -15.180 -20.445 1.00 74.44 185 LYS A CA 1
ATOM 1462 C C . LYS A 1 185 ? 5.653 -15.502 -19.781 1.00 74.44 185 LYS A C 1
ATOM 1464 O O . LYS A 1 185 ? 5.747 -16.537 -19.129 1.00 74.44 185 LYS A O 1
ATOM 1469 N N . GLY A 1 186 ? 6.667 -14.657 -19.970 1.00 71.94 186 GLY A N 1
ATOM 1470 C CA . GLY A 1 186 ? 7.972 -14.809 -19.330 1.00 71.94 186 GLY A CA 1
ATOM 1471 C C . GLY A 1 186 ? 7.879 -14.681 -17.812 1.00 71.94 186 GLY A C 1
ATOM 1472 O O . GLY A 1 186 ? 8.370 -15.550 -17.101 1.00 71.94 186 GLY A O 1
ATOM 1473 N N . PHE A 1 187 ? 7.172 -13.660 -17.325 1.00 69.19 187 PHE A N 1
ATOM 1474 C CA . PHE A 1 187 ? 7.049 -13.392 -15.892 1.00 69.19 187 PHE A CA 1
ATOM 1475 C C . PHE A 1 187 ? 6.198 -14.437 -15.154 1.00 69.19 187 PHE A C 1
ATOM 1477 O O . PHE A 1 187 ? 6.550 -14.844 -14.059 1.00 69.19 187 PHE A O 1
ATOM 1484 N N . ARG A 1 188 ? 5.122 -14.953 -15.768 1.00 66.69 188 ARG A N 1
ATOM 1485 C CA . ARG A 1 188 ? 4.272 -16.011 -15.171 1.00 66.69 188 ARG A CA 1
ATOM 1486 C C . ARG A 1 188 ? 4.953 -17.376 -15.006 1.00 66.69 188 ARG A C 1
ATOM 1488 O O . ARG A 1 188 ? 4.348 -18.280 -14.440 1.00 66.69 188 ARG A O 1
ATOM 1495 N N . ARG A 1 189 ? 6.131 -17.570 -15.602 1.00 59.88 189 ARG A N 1
ATOM 1496 C CA . ARG A 1 189 ? 6.899 -18.822 -15.514 1.00 59.88 189 ARG A CA 1
ATOM 1497 C C . ARG A 1 189 ? 7.967 -18.796 -14.417 1.00 59.88 189 ARG A C 1
ATOM 1499 O O . ARG A 1 189 ? 8.545 -19.851 -14.169 1.00 59.88 189 ARG A O 1
ATOM 1506 N N . LEU A 1 190 ? 8.248 -17.622 -13.850 1.00 51.19 190 LEU A N 1
ATOM 1507 C CA . LEU A 1 190 ? 9.127 -17.431 -12.694 1.00 51.19 190 LEU A CA 1
ATOM 1508 C C . LEU A 1 190 ? 8.358 -17.732 -11.405 1.00 51.19 190 LEU A C 1
ATOM 1510 O O . LEU A 1 190 ? 8.999 -18.282 -10.486 1.00 51.19 190 LEU A O 1
#

Nearest PDB structures (foldseek):
  6oze-assembly1_A  TM=4.037E-01  e=4.506E-02  Homo sapiens
  6ozi-assembly1_B  TM=3.545E-01  e=3.750E-02  Ciona intestinalis
  6ozo-assembly1_A  TM=3.792E-01  e=1.200E-01  Mus musculus
  2y3w-assembly1_A  TM=3.540E-01  e=3.397E-01  Danio rerio
  7vnh-assembly1_A  TM=2.771E-01  e=2.005E+00  Drosophila melanogaster

Mean predicted aligned error: 17.55 Å

Radius of gyration: 43.12 Å; Cα contacts (8 Å, |Δi|>4): 176; chains: 1; bounding box: 89×31×128 Å